Protein AF-A0A2V9TT88-F1 (afdb_monomer_lite)

Secondary structure (DSSP, 8-state):
-HHHHHHHTTS-HHHHHHHHHHHHHHS-SEEEEETTEETTT-PBPPHHHHHHHHTT--EE-TTT-PEEE--GGG--------TTS----PPP----EEEEEEEEETTTEEEEEEEEEETTEEEEEEEETTT-BB-SPPEEESS-HHHHTHHHHHHSEEP-----HHHHHHTSSB--HHHHHHHHHHHHHHHHHHHHHHHHHTT-----

Structure (mmCIF, N/CA/C/O backbone):
data_AF-A0A2V9TT88-F1
#
_entry.id   AF-A0A2V9TT88-F1
#
loop_
_atom_site.group_PDB
_atom_site.id
_atom_site.type_symbol
_atom_site.label_atom_id
_atom_site.label_alt_id
_atom_site.label_comp_id
_atom_site.label_asym_id
_atom_site.label_entity_id
_atom_site.label_seq_id
_atom_site.pdbx_PDB_ins_code
_atom_site.Cartn_x
_atom_site.Cartn_y
_atom_site.Cartn_z
_atom_site.occupancy
_atom_site.B_iso_or_equiv
_atom_site.auth_seq_id
_atom_site.auth_comp_id
_atom_site.auth_asym_id
_atom_site.auth_atom_id
_atom_site.pdbx_PDB_model_num
ATOM 1 N N . ASN A 1 1 ? -40.412 18.007 42.324 1.00 59.25 1 ASN A N 1
ATOM 2 C CA . ASN A 1 1 ? -39.611 16.783 42.575 1.00 59.25 1 ASN A CA 1
ATOM 3 C C . ASN A 1 1 ? -40.374 15.458 42.453 1.00 59.25 1 ASN A C 1
ATOM 5 O O . ASN A 1 1 ? -39.716 14.444 42.273 1.00 59.25 1 ASN A O 1
ATOM 9 N N . ALA A 1 2 ? -41.714 15.427 42.437 1.00 74.19 2 ALA A N 1
ATOM 10 C CA . ALA A 1 2 ? -42.491 14.173 42.414 1.00 74.19 2 ALA A CA 1
ATOM 11 C C . ALA A 1 2 ? -42.166 13.195 41.256 1.00 74.19 2 ALA A C 1
ATOM 13 O O . ALA A 1 2 ? -42.142 11.985 41.457 1.00 74.19 2 ALA A O 1
ATOM 14 N N . LYS A 1 3 ? -41.862 13.691 40.043 1.00 77.38 3 LYS A N 1
ATOM 15 C CA . LYS A 1 3 ? -41.457 12.835 38.903 1.00 77.38 3 LYS A CA 1
ATOM 16 C C . LYS A 1 3 ? -40.134 12.094 39.158 1.00 77.38 3 LYS A C 1
ATOM 18 O O . LYS A 1 3 ? -39.977 10.951 38.746 1.00 77.38 3 LYS A O 1
ATOM 23 N N . ARG A 1 4 ? -39.199 12.737 39.865 1.00 78.38 4 ARG A N 1
ATOM 24 C CA . ARG A 1 4 ? -37.875 12.194 40.192 1.00 78.38 4 ARG A CA 1
ATOM 25 C C . ARG A 1 4 ? -37.964 11.095 41.247 1.00 78.38 4 ARG A C 1
ATOM 27 O O . ARG A 1 4 ? -37.271 10.095 41.134 1.00 78.38 4 ARG A O 1
ATOM 34 N N . GLU A 1 5 ? -38.824 11.261 42.247 1.00 79.38 5 GLU A N 1
ATOM 35 C CA . GLU A 1 5 ? -39.032 10.254 43.297 1.00 79.38 5 GLU A CA 1
ATOM 36 C C . GLU A 1 5 ? -39.699 8.989 42.755 1.00 79.38 5 GLU A C 1
ATOM 38 O O . GLU A 1 5 ? -39.249 7.890 43.062 1.00 79.38 5 GLU A O 1
ATOM 43 N N . LYS A 1 6 ? -40.681 9.131 41.853 1.00 83.38 6 LYS A N 1
ATOM 44 C CA . LYS A 1 6 ? -41.282 7.983 41.156 1.00 83.38 6 LYS A CA 1
ATOM 45 C C . LYS A 1 6 ? -40.266 7.205 40.316 1.00 83.38 6 LYS A C 1
ATOM 47 O O . LYS A 1 6 ? -40.257 5.984 40.368 1.00 83.38 6 LYS A O 1
ATOM 52 N N . ALA A 1 7 ? -39.393 7.896 39.579 1.00 81.69 7 ALA A N 1
ATOM 53 C CA . ALA A 1 7 ? -38.348 7.241 38.789 1.00 81.69 7 ALA A CA 1
ATOM 54 C C . ALA A 1 7 ? -37.315 6.517 39.673 1.00 81.69 7 ALA A C 1
ATOM 56 O O . ALA A 1 7 ? -36.851 5.441 39.320 1.00 81.69 7 ALA A O 1
ATOM 57 N N . ARG A 1 8 ? -36.990 7.079 40.845 1.00 84.19 8 ARG A N 1
ATOM 58 C CA . ARG A 1 8 ? -36.054 6.481 41.811 1.00 84.19 8 ARG A CA 1
ATOM 59 C C . ARG A 1 8 ? -36.560 5.180 42.426 1.00 84.19 8 ARG A C 1
ATOM 61 O O . ARG A 1 8 ? -35.742 4.320 42.717 1.00 84.19 8 ARG A O 1
ATOM 68 N N . ALA A 1 9 ? -37.873 5.029 42.601 1.00 83.19 9 ALA A N 1
ATOM 69 C CA . ALA A 1 9 ? -38.464 3.813 43.160 1.00 83.19 9 ALA A CA 1
ATOM 70 C C . ALA A 1 9 ? -38.291 2.572 42.258 1.00 83.19 9 ALA A C 1
ATOM 72 O O . ALA A 1 9 ? -38.413 1.455 42.745 1.00 83.19 9 ALA A O 1
ATOM 73 N N . GLY A 1 10 ? -38.008 2.762 40.963 1.00 83.69 10 GLY A N 1
ATOM 74 C CA . GLY A 1 10 ? -37.788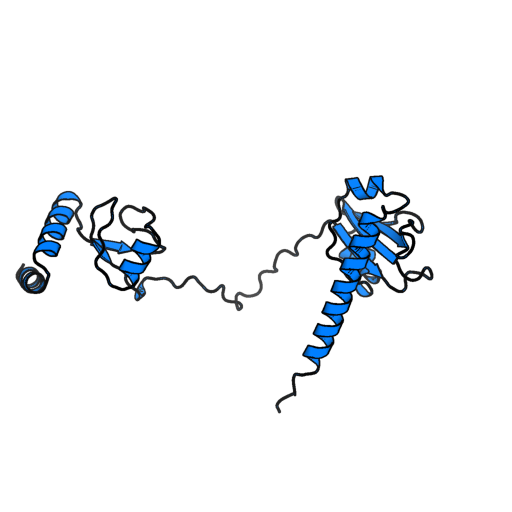 1.676 40.000 1.00 83.69 10 GLY A CA 1
ATOM 75 C C . GLY A 1 10 ? -36.319 1.370 39.695 1.00 83.69 10 GLY A C 1
ATOM 76 O O . GLY A 1 10 ? -36.051 0.585 38.791 1.00 83.69 10 GLY A O 1
ATOM 77 N N . VAL A 1 11 ? -35.369 2.007 40.387 1.00 86.06 11 VAL A N 1
ATOM 78 C CA . VAL A 1 11 ? -33.926 1.818 40.172 1.00 86.06 11 VAL A CA 1
ATOM 79 C C . VAL A 1 11 ? -33.337 1.051 41.347 1.00 86.06 11 VAL A C 1
ATOM 81 O O . VAL A 1 11 ? -33.755 1.244 42.487 1.00 86.06 11 VAL A O 1
ATOM 84 N N . ASP A 1 12 ? -32.346 0.206 41.069 1.00 87.56 12 ASP A N 1
ATOM 85 C CA . ASP A 1 12 ? -31.617 -0.520 42.103 1.00 87.56 12 ASP A CA 1
ATOM 86 C C . ASP A 1 12 ? -31.080 0.434 43.204 1.00 87.56 12 ASP A C 1
ATOM 88 O O . ASP A 1 12 ? -30.455 1.456 42.881 1.00 87.56 12 ASP A O 1
ATOM 92 N N . PRO A 1 13 ? -31.312 0.137 44.499 1.00 87.31 13 PRO A N 1
ATOM 93 C CA . PRO A 1 13 ? -30.923 1.022 45.595 1.00 87.31 13 PRO A CA 1
ATOM 94 C C . PRO A 1 13 ? -29.413 1.269 45.706 1.00 87.31 13 PRO A C 1
ATOM 96 O O . PRO A 1 13 ? -29.004 2.368 46.096 1.00 87.31 13 PRO A O 1
ATOM 99 N N . ASP A 1 14 ? -28.576 0.279 45.381 1.00 87.62 14 ASP A N 1
ATOM 100 C CA . ASP A 1 14 ? -27.122 0.416 45.476 1.00 87.62 14 ASP A CA 1
ATOM 101 C C . ASP A 1 14 ? -26.586 1.303 44.349 1.00 87.62 14 ASP A C 1
ATOM 103 O O . ASP A 1 14 ? -25.832 2.256 44.590 1.00 87.62 14 ASP A O 1
ATOM 107 N N . LEU A 1 15 ? -27.090 1.082 43.134 1.00 86.94 15 LEU A N 1
ATOM 108 C CA . LEU A 1 15 ? -26.802 1.927 41.982 1.00 86.94 15 LEU A CA 1
ATOM 109 C C . LEU A 1 15 ? -27.246 3.377 42.217 1.00 86.94 15 LEU A C 1
ATOM 111 O O . LEU A 1 15 ? -26.505 4.316 41.911 1.00 86.94 15 LEU A O 1
ATOM 115 N N . LEU A 1 16 ? -28.437 3.576 42.790 1.00 89.69 16 LEU A N 1
ATOM 116 C CA . LEU A 1 16 ? -28.959 4.906 43.092 1.00 89.69 16 LEU A CA 1
ATOM 117 C C . LEU A 1 16 ? -28.084 5.633 44.122 1.00 89.69 16 LEU A C 1
ATOM 119 O O . LEU A 1 16 ? -27.794 6.822 43.966 1.00 89.69 16 LEU A O 1
ATOM 123 N N . ARG A 1 17 ? -27.609 4.915 45.146 1.00 91.00 17 ARG A N 1
ATOM 124 C CA . ARG A 1 17 ? -26.688 5.450 46.156 1.00 91.00 17 ARG A CA 1
ATOM 125 C C . ARG A 1 17 ? -25.350 5.861 45.542 1.00 91.00 17 ARG A C 1
ATOM 127 O O . ARG A 1 17 ? -24.815 6.915 45.898 1.00 91.00 17 ARG A O 1
ATOM 134 N N . HIS A 1 18 ? -24.815 5.065 44.616 1.00 90.88 18 HIS A N 1
ATOM 135 C CA . HIS A 1 18 ? -23.594 5.409 43.883 1.00 90.88 18 HIS A CA 1
ATOM 136 C C . HIS A 1 18 ? -23.794 6.639 42.993 1.00 90.88 18 HIS A C 1
ATOM 138 O O . HIS A 1 18 ? -23.015 7.591 43.073 1.00 90.88 18 HIS A O 1
ATOM 144 N N . TYR A 1 19 ? -24.875 6.667 42.210 1.00 91.50 19 TYR A N 1
ATOM 145 C CA . TYR A 1 19 ? -25.236 7.805 41.366 1.00 91.50 19 TYR A CA 1
ATOM 146 C C . TYR A 1 19 ? -25.348 9.103 42.174 1.00 91.50 19 TYR A C 1
ATOM 148 O O . TYR A 1 19 ? -24.746 10.109 41.798 1.00 91.50 19 TYR A O 1
ATOM 156 N N . ASP A 1 20 ? -26.065 9.085 43.300 1.00 91.50 20 ASP A N 1
ATOM 157 C CA . ASP A 1 20 ? -26.262 10.268 44.142 1.00 91.50 20 ASP A CA 1
ATOM 158 C C . ASP A 1 20 ? -24.943 10.772 44.733 1.00 91.50 20 ASP A C 1
ATOM 160 O O . ASP A 1 20 ? -24.684 11.980 44.734 1.00 91.50 20 ASP A O 1
ATOM 164 N N . ARG A 1 21 ? -24.073 9.852 45.172 1.00 92.75 21 ARG A N 1
ATOM 165 C CA . ARG A 1 21 ? -22.727 10.184 45.649 1.00 92.75 21 ARG A CA 1
ATOM 166 C C . ARG A 1 21 ? -21.939 10.903 44.555 1.00 92.75 21 ARG A C 1
ATOM 168 O O . ARG A 1 21 ? -21.453 12.008 44.779 1.00 92.75 21 ARG A O 1
ATOM 175 N N . VAL A 1 22 ? -21.837 10.313 43.367 1.00 92.88 22 VAL A N 1
ATOM 176 C CA . VAL A 1 22 ? -21.037 10.867 42.263 1.00 92.88 22 VAL A CA 1
ATOM 177 C C . VAL A 1 22 ? -21.631 12.181 41.753 1.00 92.88 22 VAL A C 1
ATOM 179 O O . VAL A 1 22 ? -20.898 13.151 41.562 1.00 92.88 22 VAL A O 1
ATOM 182 N N . SER A 1 23 ? -22.956 12.257 41.609 1.00 91.75 23 SER A N 1
ATOM 183 C CA . SER A 1 23 ? -23.662 13.464 41.171 1.00 91.75 23 SER A CA 1
ATOM 184 C C . SER A 1 23 ? -23.459 14.632 42.136 1.00 91.75 23 SER A C 1
ATOM 186 O O . SER A 1 23 ? -23.334 15.765 41.677 1.00 91.75 23 SER A O 1
ATOM 188 N N . LYS A 1 24 ? -23.368 14.376 43.449 1.00 91.56 24 LYS A N 1
ATOM 18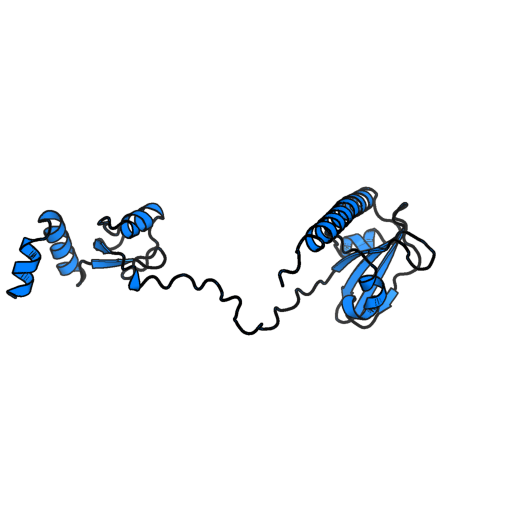9 C CA . LYS A 1 24 ? -23.096 15.411 44.456 1.00 91.56 24 LYS A CA 1
ATOM 190 C C . LYS A 1 24 ? -21.700 16.025 44.306 1.00 91.56 24 LYS A C 1
ATOM 192 O O . LYS A 1 24 ? -21.558 17.231 44.462 1.00 91.56 24 LYS A O 1
ATOM 197 N N . PHE A 1 25 ? -20.681 15.219 43.998 1.00 89.50 25 PHE A N 1
ATOM 198 C CA . PHE A 1 25 ? -19.294 15.697 43.882 1.00 89.50 25 PHE A CA 1
ATOM 199 C C . PHE A 1 25 ? -18.928 16.219 42.489 1.00 89.50 25 PHE A C 1
ATOM 201 O O . PHE A 1 25 ? -18.039 17.053 42.358 1.00 89.50 25 PHE A O 1
ATOM 208 N N . ARG A 1 26 ? -19.556 15.690 41.435 1.00 87.19 26 ARG A N 1
ATOM 209 C CA . ARG A 1 26 ? -19.137 15.907 40.041 1.00 87.19 26 ARG A CA 1
ATOM 210 C C . ARG A 1 26 ? -20.226 16.539 39.164 1.00 87.19 26 ARG A C 1
ATOM 212 O O . ARG A 1 26 ? -20.037 16.645 37.953 1.00 87.19 26 ARG A O 1
ATOM 219 N N . GLY A 1 27 ? -21.376 16.897 39.736 1.00 87.50 27 GLY A N 1
ATOM 220 C CA . GLY A 1 27 ? -22.528 17.491 39.044 1.00 87.50 27 GLY A CA 1
ATOM 221 C C . GLY A 1 27 ? -23.415 16.483 38.302 1.00 87.50 27 GLY A C 1
ATOM 222 O O . GLY A 1 27 ? -24.634 16.617 38.320 1.00 87.50 27 GLY A O 1
ATOM 223 N N . SER A 1 28 ? -22.831 15.435 37.713 1.00 89.06 28 SER A N 1
ATOM 224 C CA . SER A 1 28 ? -23.553 14.340 37.051 1.00 89.06 28 SER A CA 1
ATOM 225 C C . SER A 1 28 ? -23.022 12.976 37.490 1.00 89.06 28 SER A C 1
ATOM 227 O O . SER A 1 28 ? -21.811 12.786 37.604 1.00 89.06 28 SER A O 1
ATOM 229 N N . GLY A 1 29 ? -23.922 12.018 37.724 1.00 90.69 29 GLY A N 1
ATOM 230 C CA . GLY A 1 29 ? -23.564 10.628 38.036 1.00 90.69 29 GLY A CA 1
ATOM 231 C C . GLY A 1 29 ? -23.446 9.713 36.812 1.00 90.69 29 GLY A C 1
ATOM 232 O O . GLY A 1 29 ? -23.034 8.565 36.955 1.00 90.69 29 GLY A O 1
ATOM 233 N N . LEU A 1 30 ? -23.788 10.211 35.619 1.00 92.94 30 LEU A N 1
ATOM 234 C CA . LEU A 1 30 ? -23.833 9.453 34.365 1.00 92.94 30 LEU A CA 1
ATOM 235 C C . LEU A 1 30 ? -22.864 10.030 33.334 1.00 92.94 30 LEU A C 1
ATOM 237 O O . LEU A 1 30 ? -22.652 11.245 33.289 1.00 92.94 30 LEU A O 1
ATOM 241 N N . SER A 1 31 ? -22.305 9.159 32.497 1.00 92.88 31 SER A N 1
ATOM 242 C CA . SER A 1 31 ? -21.485 9.538 31.348 1.00 92.88 31 SER A CA 1
ATOM 243 C C . SER A 1 31 ? -21.798 8.658 30.144 1.00 92.88 31 SER A C 1
ATOM 245 O O . SER A 1 31 ? -21.955 7.446 30.278 1.00 92.88 31 SER A O 1
ATOM 247 N N . GLU A 1 32 ? -21.885 9.280 28.975 1.00 91.94 32 GLU A N 1
ATOM 248 C CA . GLU A 1 32 ? -22.031 8.570 27.708 1.00 91.94 32 GLU A CA 1
ATOM 249 C C . GLU A 1 32 ? -20.670 8.037 27.253 1.00 91.94 32 GLU A C 1
ATOM 251 O O . GLU A 1 32 ? -19.641 8.709 27.393 1.00 91.94 32 GLU A O 1
ATOM 256 N N . VAL A 1 33 ? -20.677 6.832 26.692 1.00 92.12 33 VAL A N 1
ATOM 257 C CA . VAL A 1 33 ? -19.507 6.227 26.062 1.00 92.12 33 VAL A CA 1
ATOM 258 C C . VAL A 1 33 ? -19.647 6.283 24.550 1.00 92.12 33 VAL A C 1
ATOM 260 O O . VAL A 1 33 ? -20.635 5.801 23.997 1.00 92.12 33 VAL A O 1
ATOM 263 N N . ARG A 1 34 ? -18.627 6.825 23.884 1.00 89.19 34 ARG A N 1
ATOM 264 C CA . ARG A 1 34 ? -18.534 6.900 22.422 1.00 89.19 34 ARG A CA 1
ATOM 265 C C . ARG A 1 34 ? -17.093 6.671 21.997 1.00 89.19 34 ARG A C 1
ATOM 267 O O . ARG A 1 34 ? -16.194 7.074 22.726 1.00 89.19 34 ARG A O 1
ATOM 274 N N . ASP A 1 35 ? -16.877 5.996 20.872 1.00 86.06 35 ASP A N 1
ATOM 275 C CA . ASP A 1 35 ? -15.539 5.746 20.312 1.00 86.06 35 ASP A CA 1
ATOM 276 C C . ASP A 1 35 ? -14.547 5.172 21.341 1.00 86.06 35 ASP A C 1
ATOM 278 O O . ASP A 1 35 ? -13.402 5.601 21.449 1.00 86.06 35 ASP A O 1
ATOM 282 N N . GLN A 1 36 ? -15.016 4.217 22.159 1.00 90.12 36 GLN A N 1
ATOM 283 C CA . GLN A 1 36 ? -14.238 3.599 23.242 1.00 90.12 36 GLN A CA 1
ATOM 284 C C . GLN A 1 36 ? -13.741 4.590 24.319 1.00 90.12 36 GLN A C 1
ATOM 286 O O . GLN A 1 36 ? -12.851 4.284 25.110 1.00 90.12 36 GLN A O 1
ATOM 291 N N . GLN A 1 37 ? -14.367 5.761 24.418 1.00 92.81 37 GLN A N 1
ATOM 292 C CA . GLN A 1 37 ? -13.994 6.835 25.326 1.00 92.81 37 GLN A CA 1
ATOM 293 C C . GLN A 1 37 ? -15.165 7.244 26.228 1.00 92.81 37 GLN A C 1
ATOM 295 O O . GLN A 1 37 ? -16.317 7.342 25.806 1.00 92.81 37 GLN A O 1
ATOM 300 N N . CYS A 1 38 ? -14.864 7.531 27.495 1.00 93.81 38 CYS A N 1
ATOM 301 C CA . CYS A 1 38 ? -15.806 8.199 28.394 1.00 93.81 38 CYS A CA 1
ATOM 302 C C . CYS A 1 38 ? -15.924 9.681 28.008 1.00 93.81 38 CYS A C 1
ATOM 304 O O . CYS A 1 38 ? -14.955 10.422 28.167 1.00 93.81 38 CYS A O 1
ATOM 306 N N . LEU A 1 39 ? -17.090 10.159 27.564 1.00 91.75 39 LEU A N 1
ATOM 307 C CA . LEU A 1 39 ? -17.219 11.531 27.047 1.00 91.75 39 LEU A CA 1
ATOM 308 C C . LEU A 1 39 ? -17.026 12.624 28.107 1.00 91.75 39 LEU A C 1
ATOM 310 O O . LEU A 1 39 ? -16.771 13.777 27.764 1.00 91.75 39 LEU A O 1
ATOM 314 N N . THR A 1 40 ? -17.112 12.290 29.398 1.00 92.88 40 THR A N 1
ATOM 315 C CA . THR A 1 40 ? -16.919 13.288 30.459 1.00 92.88 40 THR A CA 1
ATOM 316 C C . THR A 1 40 ? -15.463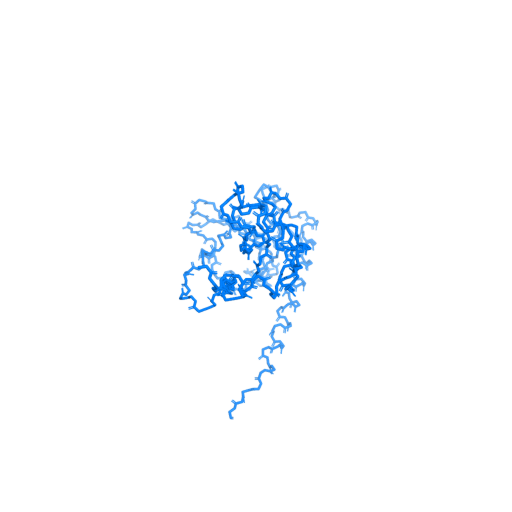 13.460 30.879 1.00 92.88 40 THR A C 1
ATOM 318 O O . THR A 1 40 ? -15.013 14.593 31.015 1.00 92.88 40 THR A O 1
ATOM 321 N N . CYS A 1 41 ? -14.718 12.375 31.121 1.00 92.94 41 CYS A N 1
ATOM 322 C CA . CYS A 1 41 ? -13.302 12.475 31.509 1.00 92.94 41 CYS A CA 1
ATOM 323 C C . CYS A 1 41 ? -12.321 12.208 30.364 1.00 92.94 41 CYS A C 1
ATOM 325 O O . CYS A 1 41 ? -11.119 12.338 30.569 1.00 92.94 41 CYS A O 1
ATOM 327 N N . ARG A 1 42 ? -12.825 11.855 29.178 1.00 93.69 42 ARG A N 1
ATOM 328 C CA . ARG A 1 42 ? -12.068 11.594 27.946 1.00 93.69 42 ARG A CA 1
ATOM 329 C C . ARG A 1 42 ? -11.004 10.501 28.048 1.00 93.69 42 ARG A C 1
ATOM 331 O O . ARG A 1 42 ? -10.131 10.407 27.194 1.00 93.69 42 ARG A O 1
ATOM 338 N N . VAL A 1 43 ? -11.081 9.644 29.065 1.00 93.94 43 VAL A N 1
ATOM 339 C CA . VAL A 1 43 ? -10.191 8.483 29.159 1.00 93.94 43 VAL A CA 1
ATOM 340 C C . VAL A 1 43 ? -10.653 7.388 28.207 1.00 93.94 43 VAL A C 1
ATOM 342 O O . VAL A 1 43 ? -11.858 7.146 28.066 1.00 93.94 43 VAL A O 1
ATOM 345 N N . MET A 1 44 ? -9.685 6.714 27.593 1.00 92.25 44 MET A N 1
ATOM 346 C CA . MET A 1 44 ? -9.928 5.504 26.817 1.00 92.25 44 MET A CA 1
ATOM 347 C C . MET A 1 44 ? -10.294 4.363 27.762 1.00 92.25 44 MET A C 1
ATOM 349 O O . MET A 1 44 ? -9.604 4.106 28.750 1.00 92.25 44 MET A O 1
ATOM 353 N N . LEU A 1 45 ? -11.406 3.700 27.475 1.00 92.19 45 LEU A N 1
ATOM 354 C CA . LEU A 1 45 ? -11.873 2.541 28.221 1.00 92.19 45 LEU A CA 1
ATOM 355 C C . LEU A 1 45 ? -11.199 1.283 27.679 1.00 92.19 45 LEU A C 1
ATOM 357 O O . LEU A 1 45 ? -10.924 1.171 26.485 1.00 92.19 45 LEU A O 1
ATOM 361 N N . ARG A 1 46 ? -10.974 0.297 28.550 1.00 92.81 46 ARG A N 1
ATOM 362 C CA . ARG A 1 46 ? -10.481 -1.013 28.114 1.00 92.81 46 ARG A CA 1
ATOM 363 C C . ARG A 1 46 ? -11.482 -1.628 27.123 1.00 92.81 46 ARG A C 1
ATOM 365 O O . ARG A 1 46 ? -12.689 -1.500 27.353 1.00 92.81 46 ARG A O 1
ATOM 372 N N . PRO A 1 47 ? -11.032 -2.351 26.081 1.00 90.50 47 PRO A N 1
ATOM 373 C CA . PRO A 1 47 ? -11.935 -2.951 25.097 1.00 90.50 47 PRO A CA 1
ATOM 374 C C . PRO A 1 47 ? -13.042 -3.814 25.718 1.00 90.50 47 PRO A C 1
ATOM 376 O O . PRO A 1 47 ? -14.191 -3.742 25.291 1.00 90.50 47 PRO A O 1
ATOM 379 N N . GLN A 1 48 ? -12.724 -4.560 26.781 1.00 91.62 48 GLN A N 1
ATOM 380 C CA . GLN A 1 48 ? -13.702 -5.349 27.534 1.00 91.62 48 GLN A CA 1
ATOM 381 C C . GLN A 1 48 ? -14.788 -4.472 28.175 1.00 91.62 48 GLN A C 1
ATOM 383 O O . GLN A 1 48 ? -15.971 -4.700 27.947 1.00 91.62 48 GLN A O 1
ATOM 388 N N . THR A 1 49 ? -14.389 -3.421 28.899 1.00 92.31 49 THR A N 1
ATOM 389 C CA . THR A 1 49 ? -15.303 -2.447 29.513 1.00 92.31 49 THR A CA 1
ATOM 390 C C . THR A 1 49 ? -16.215 -1.795 28.478 1.00 92.31 49 THR A C 1
ATOM 392 O O . THR A 1 49 ? -17.411 -1.654 28.712 1.00 92.31 49 THR A O 1
ATOM 395 N N . TYR A 1 50 ? -15.669 -1.413 27.323 1.00 92.75 50 TYR A N 1
ATOM 396 C CA . TYR A 1 50 ? -16.452 -0.818 26.241 1.00 92.75 50 TYR A CA 1
ATOM 397 C C . TYR A 1 50 ? -17.505 -1.787 25.686 1.00 92.75 50 TYR A C 1
ATOM 399 O O . TYR A 1 50 ? -18.669 -1.412 25.537 1.00 92.75 50 TYR A O 1
ATOM 407 N N . ASN A 1 51 ? -17.123 -3.044 25.447 1.00 92.62 51 ASN A N 1
ATOM 408 C CA . ASN A 1 51 ? -18.045 -4.078 24.981 1.00 92.62 51 ASN A CA 1
ATOM 409 C C . ASN A 1 51 ? -19.143 -4.380 26.011 1.00 92.62 51 ASN A C 1
ATOM 411 O O . ASN A 1 51 ? -20.303 -4.538 25.634 1.00 92.62 51 ASN A O 1
ATOM 415 N N . ASP A 1 52 ? -18.807 -4.400 27.303 1.00 93.44 52 ASP A N 1
ATOM 416 C CA . ASP A 1 52 ? -19.785 -4.590 28.373 1.00 93.44 52 ASP A CA 1
ATOM 417 C C . ASP A 1 52 ? -20.834 -3.466 28.383 1.00 93.44 52 ASP A C 1
ATOM 419 O O . ASP A 1 52 ? -22.033 -3.755 28.384 1.00 93.44 52 ASP A O 1
ATOM 423 N N . VAL A 1 53 ? -20.417 -2.198 28.288 1.00 92.38 53 VAL A N 1
ATOM 424 C CA . VAL A 1 53 ? -21.356 -1.061 28.206 1.00 92.38 53 VAL A CA 1
ATOM 425 C C . VAL A 1 53 ? -22.219 -1.151 26.942 1.00 92.38 53 VAL A C 1
ATOM 427 O O . VAL A 1 53 ? -23.428 -0.932 27.007 1.00 92.38 53 VAL A O 1
ATOM 430 N N . ARG A 1 54 ? -21.635 -1.536 25.798 1.00 89.56 54 ARG A N 1
ATOM 431 C CA . ARG A 1 54 ? -22.368 -1.717 24.532 1.00 89.56 54 ARG A CA 1
ATOM 432 C C . ARG A 1 54 ? -23.387 -2.859 24.596 1.00 89.56 54 ARG A C 1
ATOM 434 O O . ARG A 1 54 ? -24.433 -2.776 23.963 1.00 89.56 54 ARG A O 1
ATOM 441 N N . SER A 1 55 ? -23.117 -3.890 25.397 1.00 90.06 55 SER A N 1
ATOM 442 C CA . SER A 1 55 ? -24.059 -4.987 25.668 1.00 90.06 55 SER A CA 1
ATOM 443 C C . SER A 1 55 ? -25.209 -4.601 26.611 1.00 90.06 55 SER A C 1
ATOM 445 O O . SER A 1 55 ? -26.064 -5.432 26.906 1.00 90.06 55 SER A O 1
ATOM 447 N N . GLY A 1 56 ? -25.245 -3.350 27.088 1.00 86.62 56 GLY A N 1
ATOM 448 C CA . GLY A 1 56 ? -26.263 -2.848 28.011 1.00 86.62 56 GLY A CA 1
ATOM 449 C C . GLY A 1 56 ? -25.957 -3.119 29.485 1.00 86.62 56 GLY A C 1
ATOM 450 O O . GLY A 1 56 ? -26.815 -2.887 30.336 1.00 86.62 56 GLY A O 1
ATOM 451 N N . LYS A 1 57 ? -24.749 -3.595 29.820 1.00 89.25 57 LYS A N 1
ATOM 452 C CA . LYS A 1 57 ? -24.344 -3.745 31.222 1.00 89.25 57 LYS A CA 1
ATOM 453 C C . LYS A 1 57 ? -24.022 -2.385 31.827 1.00 89.25 57 LYS A C 1
ATOM 455 O O . LYS A 1 57 ? -23.380 -1.536 31.210 1.00 89.25 57 LYS A O 1
ATOM 460 N N . MET A 1 58 ? -24.413 -2.217 33.085 1.00 88.06 58 MET A N 1
ATOM 461 C CA . MET A 1 58 ? -24.083 -1.034 33.873 1.00 88.06 58 MET A CA 1
ATOM 462 C C . MET A 1 58 ? -22.638 -1.142 34.355 1.00 88.06 58 MET A C 1
ATOM 464 O O . MET A 1 58 ? -22.331 -1.956 35.223 1.00 88.06 58 MET A O 1
ATOM 468 N N . VAL A 1 59 ? -21.749 -0.326 33.790 1.00 92.88 59 VAL A N 1
ATOM 469 C CA . VAL A 1 59 ? -20.328 -0.303 34.162 1.00 92.88 59 VAL A CA 1
ATOM 470 C C . VAL A 1 59 ? -19.955 1.065 34.719 1.00 92.88 59 VAL A C 1
ATOM 472 O O . VAL A 1 59 ? -20.476 2.090 34.287 1.00 92.88 59 VAL A O 1
ATOM 475 N N . ILE A 1 60 ? -19.049 1.101 35.693 1.00 93.81 60 ILE A N 1
ATOM 476 C CA . ILE A 1 60 ? -18.567 2.339 36.312 1.00 93.81 60 ILE A CA 1
ATOM 477 C C . ILE A 1 60 ? -17.212 2.702 35.703 1.00 93.81 60 ILE A C 1
ATOM 479 O O . ILE A 1 60 ? -16.334 1.857 35.554 1.00 93.81 60 ILE A O 1
ATOM 483 N N . CYS A 1 61 ? -17.021 3.973 35.358 1.00 94.06 61 CYS A N 1
ATOM 484 C CA . CYS A 1 61 ? -15.737 4.464 34.870 1.00 94.06 61 CYS A CA 1
ATOM 485 C C . CYS A 1 61 ? -14.678 4.450 35.984 1.00 94.06 61 CYS A C 1
ATOM 487 O O . CYS A 1 61 ? -14.840 5.148 36.985 1.00 94.06 61 CYS A O 1
ATOM 489 N N . GLU A 1 62 ? -13.552 3.762 35.775 1.00 92.06 62 GLU A N 1
ATOM 490 C CA . GLU A 1 62 ? -12.450 3.689 36.754 1.00 92.06 62 GLU A CA 1
ATOM 491 C C . GLU A 1 62 ? -11.861 5.076 37.089 1.00 92.06 62 GLU A C 1
ATOM 493 O O . GLU A 1 62 ? -11.483 5.340 38.228 1.00 92.06 62 GLU A O 1
ATOM 498 N N . SER A 1 63 ? -11.848 5.998 36.118 1.00 93.00 63 SER A N 1
ATOM 499 C CA . SER A 1 63 ? -11.252 7.334 36.268 1.00 93.00 63 SER A CA 1
ATOM 500 C C . SER A 1 63 ? -12.169 8.350 36.961 1.00 93.00 63 SER A C 1
ATOM 502 O O . SER A 1 63 ? -11.738 9.082 37.853 1.00 93.00 63 SER A O 1
ATOM 504 N N . CYS A 1 64 ? -13.439 8.438 36.554 1.00 93.25 64 CYS A N 1
ATOM 505 C CA . CYS A 1 64 ? -14.345 9.487 37.044 1.00 93.25 64 CYS A CA 1
ATOM 506 C C . CYS A 1 64 ? -15.513 8.980 37.890 1.00 93.25 64 CYS A C 1
ATOM 508 O O . CYS A 1 64 ? -16.311 9.796 38.351 1.00 93.25 64 CYS A O 1
ATOM 510 N N . GLN A 1 65 ? -15.608 7.664 38.093 1.00 94.44 65 GLN A N 1
ATOM 511 C CA . GLN A 1 65 ? -16.621 6.987 38.907 1.00 94.44 65 GLN A CA 1
ATOM 512 C C . GLN A 1 65 ? -18.070 7.172 38.431 1.00 94.44 65 GLN A C 1
ATOM 514 O O . GLN A 1 65 ? -18.997 6.731 39.10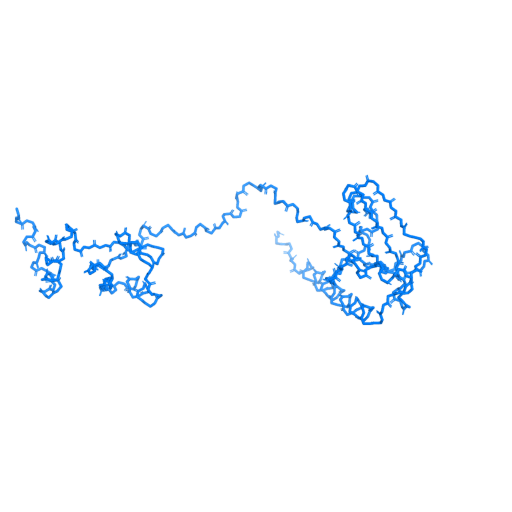4 1.00 94.44 65 GLN A O 1
ATOM 519 N N . ARG A 1 66 ? -18.306 7.780 37.263 1.00 94.19 66 ARG A N 1
ATOM 520 C CA . ARG A 1 66 ? -19.647 7.880 36.672 1.00 94.19 66 ARG A CA 1
ATOM 521 C C . ARG A 1 66 ? -20.102 6.541 36.109 1.00 94.19 66 ARG A C 1
ATOM 523 O O . ARG A 1 66 ? -19.289 5.770 35.601 1.00 94.19 66 ARG A O 1
ATOM 530 N N . VAL A 1 67 ? -21.408 6.311 36.172 1.00 93.94 67 VAL A N 1
ATOM 531 C CA . VAL A 1 67 ? -22.070 5.176 35.531 1.00 93.94 67 VAL A CA 1
ATOM 532 C C . VAL A 1 67 ? -22.084 5.419 34.024 1.00 93.94 67 VAL A C 1
ATOM 534 O O . VAL A 1 67 ? -22.519 6.475 33.558 1.00 93.94 67 VAL A O 1
ATOM 537 N N . LEU A 1 68 ? -21.547 4.463 33.279 1.00 93.81 68 LEU A N 1
ATOM 538 C CA . LEU A 1 68 ? -21.409 4.511 31.836 1.00 93.81 68 LEU A CA 1
ATOM 539 C C . LEU A 1 68 ? -22.676 3.984 31.175 1.00 93.81 68 LEU A C 1
ATOM 541 O O . LEU A 1 68 ? -23.182 2.928 31.552 1.00 93.81 68 LEU A O 1
ATOM 545 N N . TYR A 1 69 ? -23.155 4.705 30.170 1.00 92.31 69 TYR A N 1
ATOM 546 C CA . TYR A 1 69 ? -24.218 4.233 29.296 1.00 92.31 69 TYR A CA 1
ATOM 547 C C . TYR A 1 69 ? -23.813 4.404 27.837 1.00 92.31 69 TYR A C 1
ATOM 549 O O . TYR A 1 69 ? -23.032 5.291 27.482 1.00 92.31 69 TYR A O 1
ATOM 557 N N . TYR A 1 70 ? -24.362 3.541 26.994 1.00 90.44 70 TYR A N 1
ATOM 558 C CA . TYR A 1 70 ? -24.179 3.597 25.557 1.00 90.44 70 TYR A CA 1
ATOM 559 C C . TYR A 1 70 ? -25.519 3.904 24.897 1.00 90.44 70 TYR A C 1
ATOM 561 O O . TYR A 1 70 ? -26.531 3.275 25.205 1.00 90.44 70 TYR A O 1
ATOM 569 N N . ASN A 1 71 ? -25.524 4.900 24.013 1.00 88.12 71 ASN A N 1
ATOM 570 C CA . ASN A 1 71 ? -26.689 5.253 23.220 1.00 88.12 71 ASN A CA 1
ATOM 571 C C . ASN A 1 71 ? -26.437 4.851 21.757 1.00 88.12 71 ASN A C 1
ATOM 573 O O . ASN A 1 71 ? -25.635 5.513 21.094 1.00 88.12 71 ASN A O 1
ATOM 577 N N . PRO A 1 72 ? -27.124 3.821 21.229 1.00 79.00 72 PRO A N 1
ATOM 578 C CA . PRO A 1 72 ? -26.909 3.360 19.859 1.00 79.00 72 PRO A CA 1
ATOM 579 C C . PRO A 1 72 ? -27.269 4.421 18.810 1.00 79.00 72 PRO A C 1
ATOM 581 O O . PRO A 1 72 ? -26.698 4.412 17.729 1.00 79.00 72 PRO A O 1
ATOM 584 N N . ALA A 1 73 ? -28.162 5.369 19.121 1.00 77.94 73 ALA A N 1
ATOM 585 C CA . ALA A 1 73 ? -28.509 6.459 18.204 1.00 77.94 73 ALA A CA 1
ATOM 586 C C . ALA A 1 73 ? -27.374 7.485 18.024 1.00 77.94 73 ALA A C 1
ATOM 588 O O . ALA A 1 73 ? -27.366 8.238 17.055 1.00 77.94 73 ALA A O 1
ATOM 589 N N . ASN A 1 74 ? -26.430 7.520 18.967 1.00 73.62 74 ASN A N 1
ATOM 590 C CA . ASN A 1 74 ? -25.317 8.463 18.997 1.00 73.62 74 ASN A CA 1
ATOM 591 C C . ASN A 1 74 ? -23.990 7.846 18.537 1.00 73.62 74 ASN A C 1
ATOM 593 O O . ASN A 1 74 ? -22.999 8.570 18.406 1.00 73.62 74 ASN A O 1
ATOM 597 N N . GLU A 1 75 ? -23.948 6.530 18.314 1.00 65.06 75 GLU A N 1
ATOM 598 C CA . GLU A 1 75 ? -22.846 5.912 17.590 1.00 65.06 75 GLU A CA 1
ATOM 599 C C . GLU A 1 75 ? -22.982 6.367 16.139 1.00 65.06 75 GLU A C 1
ATOM 601 O O . GLU A 1 75 ? -23.763 5.822 15.360 1.00 65.06 75 GLU A O 1
ATOM 606 N N . ILE A 1 76 ? -22.250 7.429 15.794 1.00 58.31 76 ILE A N 1
ATOM 607 C CA . ILE A 1 76 ? -21.951 7.737 14.402 1.00 58.31 76 ILE A CA 1
ATOM 608 C C . ILE A 1 76 ? -21.255 6.477 13.916 1.00 58.31 76 ILE A C 1
ATOM 610 O O . ILE A 1 76 ? -20.108 6.222 14.285 1.00 58.31 76 ILE A O 1
ATOM 614 N N . ALA A 1 77 ? -21.997 5.639 13.185 1.00 54.03 77 ALA A N 1
ATOM 615 C CA . ALA A 1 77 ? -21.420 4.503 12.499 1.00 54.03 77 ALA A CA 1
ATOM 616 C C . ALA A 1 77 ? -20.159 5.042 11.827 1.00 54.03 77 ALA A C 1
ATOM 618 O O . ALA A 1 77 ? -20.275 6.085 11.169 1.00 54.03 77 ALA A O 1
ATOM 619 N N . PRO A 1 78 ? -18.978 4.421 12.031 1.00 49.31 78 PRO A N 1
ATOM 620 C CA . PRO A 1 78 ? -17.797 4.849 11.305 1.00 49.31 78 PRO A CA 1
ATOM 621 C C . PRO A 1 78 ? -18.254 4.934 9.863 1.00 49.31 78 PRO A C 1
ATOM 623 O O . PRO A 1 78 ? -18.814 3.949 9.365 1.00 49.31 78 PRO A O 1
ATOM 626 N N . GLU A 1 79 ? -18.176 6.129 9.265 1.00 44.12 79 GLU A N 1
ATOM 627 C CA . GLU A 1 79 ? -18.525 6.300 7.867 1.00 44.12 79 GLU A CA 1
ATOM 628 C C . GLU A 1 79 ? -17.738 5.207 7.165 1.00 44.12 79 GLU A C 1
ATOM 630 O O . GLU A 1 79 ? -16.512 5.271 7.073 1.00 44.12 79 GLU A O 1
ATOM 635 N N . ARG A 1 80 ? -18.432 4.140 6.740 1.00 44.75 80 ARG A N 1
ATOM 636 C CA . ARG A 1 80 ? -17.884 3.251 5.734 1.00 44.75 80 ARG A CA 1
ATOM 637 C C . ARG A 1 80 ? -17.575 4.234 4.630 1.00 44.75 80 ARG A C 1
ATOM 639 O O . ARG A 1 80 ? -18.542 4.852 4.175 1.00 44.75 80 ARG A O 1
ATOM 646 N N . PRO A 1 81 ? -16.293 4.474 4.300 1.00 47.12 81 PRO A N 1
ATOM 647 C CA . PRO A 1 81 ? -15.947 5.519 3.362 1.00 47.12 81 PRO A CA 1
ATOM 648 C C . PRO A 1 81 ? -16.829 5.285 2.152 1.00 47.12 81 PRO A C 1
ATOM 650 O O . PRO A 1 81 ? -16.774 4.212 1.545 1.00 47.12 81 PRO A O 1
ATOM 653 N N . SER A 1 82 ? -17.765 6.210 1.919 1.00 49.16 82 SER A N 1
ATOM 654 C CA . SER A 1 82 ? -18.754 6.001 0.880 1.00 49.16 82 SER A CA 1
ATOM 655 C C . SER A 1 82 ? -17.946 5.898 -0.406 1.00 49.16 82 SER A C 1
ATOM 657 O O . SER A 1 82 ? -17.237 6.835 -0.784 1.00 49.16 82 SER A O 1
ATOM 659 N N . LEU A 1 83 ? -17.993 4.739 -1.061 1.00 55.94 83 LEU A N 1
ATOM 660 C CA . LEU A 1 83 ? -17.310 4.524 -2.340 1.00 55.94 83 LEU A CA 1
ATOM 661 C C . LEU A 1 83 ? -17.905 5.408 -3.456 1.00 55.94 83 LEU A C 1
ATOM 663 O O . LEU A 1 83 ? -17.447 5.380 -4.593 1.00 55.94 83 LEU A O 1
ATOM 667 N N . THR A 1 84 ? -18.913 6.213 -3.120 1.00 49.62 84 THR A N 1
ATOM 668 C CA . THR A 1 84 ? -19.606 7.188 -3.956 1.00 49.62 84 THR A CA 1
ATOM 669 C C . THR A 1 84 ? -19.207 8.637 -3.684 1.00 49.62 84 THR A C 1
ATOM 671 O O . THR A 1 84 ? -19.769 9.539 -4.310 1.00 49.62 84 THR A O 1
ATOM 674 N N . ALA A 1 85 ? -18.197 8.902 -2.845 1.00 50.66 85 ALA A N 1
ATOM 675 C CA . ALA A 1 85 ? -17.511 10.187 -2.910 1.00 50.66 85 ALA A CA 1
ATOM 676 C C . ALA A 1 85 ? -17.031 10.374 -4.356 1.00 50.66 85 ALA A C 1
ATOM 678 O O . ALA A 1 85 ? -16.268 9.543 -4.857 1.00 50.66 85 ALA A O 1
ATOM 679 N N . LYS A 1 86 ? -17.501 11.432 -5.043 1.00 54.19 86 LYS A N 1
ATOM 680 C CA . LYS A 1 86 ? -16.969 11.849 -6.351 1.00 54.19 86 LYS A CA 1
ATOM 681 C C . LYS A 1 86 ? -15.463 11.699 -6.266 1.00 54.19 86 LYS A C 1
ATOM 683 O O . LYS A 1 86 ? -14.869 12.366 -5.420 1.00 54.19 86 LYS A O 1
ATOM 688 N N . ARG A 1 87 ? -14.902 10.770 -7.052 1.00 50.41 87 ARG A N 1
ATOM 689 C CA . ARG A 1 87 ? -13.488 10.391 -7.021 1.00 50.41 87 ARG A CA 1
ATOM 690 C C . ARG A 1 87 ? -12.655 11.668 -6.961 1.00 50.41 87 ARG A C 1
ATOM 692 O O . ARG A 1 87 ? -12.392 12.278 -7.993 1.00 50.41 87 ARG A O 1
ATOM 699 N N . ARG A 1 88 ? -12.235 12.089 -5.765 1.00 55.34 88 ARG A N 1
ATOM 700 C CA . ARG A 1 88 ? -11.068 12.957 -5.667 1.00 55.34 88 ARG A CA 1
ATOM 701 C C . ARG A 1 88 ? -9.977 12.101 -6.273 1.00 55.34 88 ARG A C 1
ATOM 703 O O . ARG A 1 88 ? -9.856 10.941 -5.872 1.00 55.34 88 ARG A O 1
ATOM 710 N N . ALA A 1 89 ? -9.314 12.606 -7.313 1.00 51.09 89 ALA A N 1
ATOM 711 C CA . ALA A 1 89 ? -8.240 11.885 -7.970 1.00 51.09 89 ALA A CA 1
ATOM 712 C C . ALA A 1 89 ? -7.309 11.394 -6.863 1.00 51.09 89 ALA A C 1
ATOM 714 O O . ALA A 1 89 ? -6.684 12.197 -6.173 1.00 51.09 89 ALA A O 1
ATOM 715 N N . ARG A 1 90 ? -7.331 10.080 -6.613 1.00 45.50 90 ARG A N 1
ATOM 716 C CA . ARG A 1 90 ? -6.397 9.443 -5.695 1.00 45.50 90 ARG A CA 1
ATOM 717 C C . ARG A 1 90 ? -5.029 9.933 -6.166 1.00 45.50 90 ARG A C 1
ATOM 719 O O . ARG A 1 90 ? -4.787 9.790 -7.370 1.00 45.50 90 ARG A O 1
ATOM 726 N N . PRO A 1 91 ? -4.197 10.562 -5.313 1.00 46.88 91 PRO A N 1
ATOM 727 C CA . PRO A 1 91 ? -2.847 10.917 -5.719 1.00 46.88 91 PRO A CA 1
ATOM 728 C C . PRO A 1 91 ? -2.263 9.644 -6.317 1.00 46.88 91 PRO A C 1
ATOM 730 O O . PRO A 1 91 ? -2.282 8.602 -5.652 1.00 46.88 91 PRO A O 1
ATOM 733 N N . LYS A 1 92 ? -1.922 9.672 -7.612 1.00 51.25 92 LYS A N 1
ATOM 734 C CA . LYS A 1 92 ? -1.267 8.530 -8.246 1.00 51.25 92 LYS A CA 1
ATOM 735 C C . LYS A 1 92 ? -0.059 8.280 -7.358 1.00 51.25 92 LYS A C 1
ATOM 737 O O . LYS A 1 92 ? 0.712 9.211 -7.151 1.00 51.25 92 LYS A O 1
ATOM 742 N N . ILE A 1 93 ? 0.016 7.105 -6.731 1.00 57.47 93 ILE A N 1
ATOM 743 C CA . ILE A 1 93 ? 1.202 6.712 -5.970 1.00 57.47 93 ILE A CA 1
ATOM 744 C C . ILE A 1 93 ? 2.359 6.973 -6.927 1.00 57.47 93 ILE A C 1
ATOM 746 O O . ILE A 1 93 ? 2.374 6.392 -8.013 1.00 57.47 93 ILE A O 1
ATOM 750 N N . HIS A 1 94 ? 3.207 7.946 -6.600 1.00 64.19 94 HIS A N 1
ATOM 751 C CA . HIS A 1 94 ? 4.323 8.305 -7.453 1.00 64.19 94 HIS A CA 1
ATOM 752 C C . HIS A 1 94 ? 5.292 7.133 -7.345 1.00 64.19 94 HIS A C 1
ATOM 754 O O . HIS A 1 94 ? 5.862 6.878 -6.288 1.00 64.19 94 HIS A O 1
ATOM 760 N N . ILE A 1 95 ? 5.328 6.306 -8.386 1.00 77.44 95 ILE A N 1
ATOM 761 C CA . ILE A 1 95 ? 6.236 5.169 -8.444 1.00 77.44 95 ILE A CA 1
ATOM 762 C C . ILE A 1 95 ? 7.536 5.753 -8.967 1.00 77.44 95 ILE A C 1
ATOM 764 O O . ILE A 1 95 ? 7.646 6.025 -10.157 1.00 77.44 95 ILE A O 1
ATOM 768 N N . ASP A 1 96 ? 8.492 5.980 -8.075 1.00 82.62 96 ASP A N 1
ATOM 769 C CA . ASP A 1 96 ? 9.801 6.514 -8.455 1.00 82.62 96 ASP A CA 1
ATOM 770 C C . ASP A 1 96 ? 10.627 5.491 -9.228 1.00 82.62 96 ASP A C 1
ATOM 772 O O . ASP A 1 96 ? 11.424 5.854 -10.082 1.00 82.62 96 ASP A O 1
ATOM 776 N N . LYS A 1 97 ? 10.423 4.200 -8.955 1.00 87.19 97 LYS A N 1
ATOM 777 C CA . LYS A 1 97 ? 11.260 3.131 -9.493 1.00 87.19 97 LYS A CA 1
ATOM 778 C C . LYS A 1 97 ? 10.501 1.829 -9.688 1.00 87.19 97 LYS A C 1
ATOM 780 O O . LYS A 1 97 ? 9.606 1.480 -8.909 1.00 87.19 97 LYS A O 1
ATOM 785 N N . ALA A 1 98 ? 10.824 1.131 -10.769 1.00 90.06 98 ALA A N 1
ATOM 786 C CA . ALA A 1 98 ? 10.060 -0.019 -11.206 1.00 90.06 98 ALA A CA 1
ATOM 787 C C . ALA A 1 98 ? 10.825 -1.008 -12.090 1.00 90.06 98 ALA A C 1
ATOM 789 O O . ALA A 1 98 ? 11.369 -0.627 -13.119 1.00 90.06 98 ALA A O 1
ATOM 790 N N . TRP A 1 99 ? 10.717 -2.292 -11.747 1.00 91.62 99 TRP A N 1
ATOM 791 C CA . TRP A 1 99 ? 10.993 -3.416 -12.634 1.00 91.62 99 TRP A CA 1
ATOM 792 C C . TRP A 1 99 ? 9.805 -3.778 -13.524 1.00 91.62 99 TRP A C 1
ATOM 794 O O . TRP A 1 99 ? 8.661 -3.915 -13.065 1.00 91.62 99 TRP A O 1
ATOM 804 N N . PHE A 1 100 ? 10.107 -4.004 -14.792 1.00 91.62 100 PHE A N 1
ATOM 805 C CA . PHE A 1 100 ? 9.196 -4.528 -15.793 1.00 91.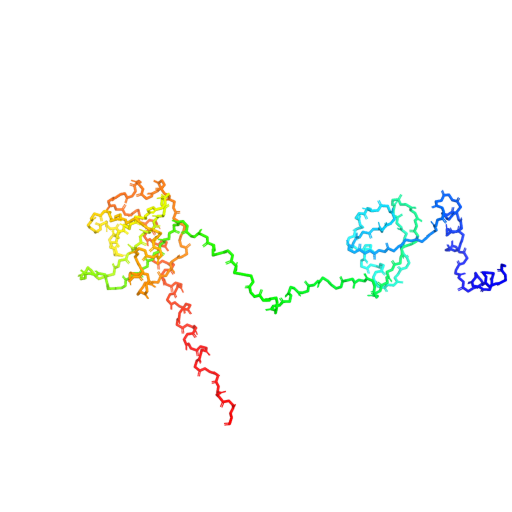62 100 PHE A CA 1
ATOM 806 C C . PHE A 1 100 ? 9.857 -5.673 -16.552 1.00 91.62 100 PHE A C 1
ATOM 808 O O . PHE A 1 100 ? 11.067 -5.696 -16.720 1.00 91.62 100 PHE A O 1
ATOM 815 N N . TYR A 1 101 ? 9.057 -6.610 -17.036 1.00 92.75 101 TYR A N 1
ATOM 816 C CA . TYR A 1 101 ? 9.502 -7.683 -17.914 1.00 92.75 101 TYR A CA 1
ATOM 817 C C . TYR A 1 101 ? 8.849 -7.544 -19.284 1.00 92.75 101 TYR A C 1
ATOM 819 O O . TYR A 1 101 ? 7.630 -7.355 -19.361 1.00 92.75 101 TYR A O 1
ATOM 827 N N . ARG A 1 102 ? 9.626 -7.708 -20.354 1.00 92.50 102 ARG A N 1
ATOM 828 C CA . ARG A 1 102 ? 9.124 -7.738 -21.728 1.00 92.50 102 ARG A CA 1
ATOM 829 C C . ARG A 1 102 ? 9.624 -9.006 -22.437 1.00 92.50 102 ARG A C 1
ATOM 831 O O . ARG A 1 102 ? 10.827 -9.234 -22.450 1.00 92.50 102 ARG A O 1
ATOM 838 N N . PRO A 1 103 ? 8.729 -9.819 -23.027 1.00 88.19 103 PRO A N 1
ATOM 839 C CA . PRO A 1 103 ? 9.114 -11.068 -23.693 1.00 88.19 103 PRO A CA 1
ATOM 840 C C . PRO A 1 103 ? 9.728 -10.870 -25.088 1.00 88.19 103 PRO A C 1
ATOM 842 O O . PRO A 1 103 ? 10.383 -11.770 -25.595 1.00 88.19 103 PRO A O 1
ATOM 845 N N . ASP A 1 104 ? 9.486 -9.718 -25.715 1.00 86.69 104 ASP A N 1
ATOM 846 C CA . ASP A 1 104 ? 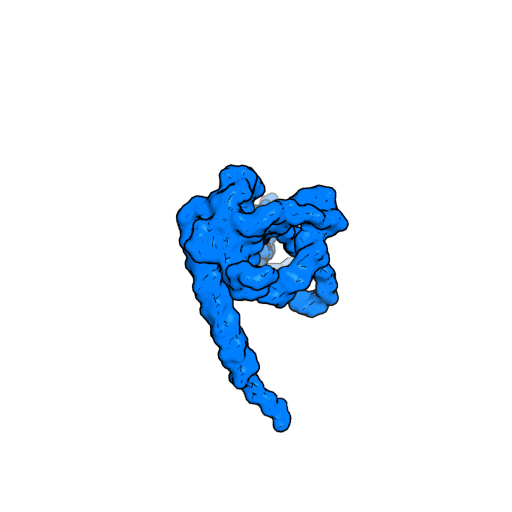10.025 -9.366 -27.030 1.00 86.69 104 ASP A CA 1
ATOM 847 C C . ASP A 1 104 ? 10.453 -7.895 -27.016 1.00 86.69 104 ASP A C 1
ATOM 849 O O . ASP A 1 104 ? 9.654 -6.974 -27.241 1.00 86.69 104 ASP A O 1
ATOM 853 N N . PHE A 1 105 ? 11.698 -7.669 -26.605 1.00 84.94 105 PHE A N 1
ATOM 854 C CA . PHE A 1 105 ? 12.326 -6.358 -26.541 1.00 84.94 105 PHE A CA 1
ATOM 855 C C . PHE A 1 105 ? 13.301 -6.182 -27.710 1.00 84.94 105 PHE A C 1
ATOM 857 O O . PHE A 1 105 ? 14.355 -6.805 -27.727 1.00 84.94 105 PHE A O 1
ATOM 864 N N . GLU A 1 106 ? 12.940 -5.337 -28.684 1.00 79.94 106 GLU A N 1
ATOM 865 C CA . GLU A 1 106 ? 13.819 -4.822 -29.756 1.00 79.94 106 GLU A CA 1
ATOM 866 C C . GLU A 1 106 ? 14.713 -5.883 -30.451 1.00 79.94 106 GLU A C 1
ATOM 868 O O . GLU A 1 106 ? 15.846 -5.606 -30.834 1.00 79.94 106 GLU A O 1
ATOM 873 N N . GLY A 1 107 ? 14.211 -7.114 -30.630 1.00 78.88 107 GLY A N 1
ATOM 874 C CA . GLY A 1 107 ? 14.942 -8.218 -31.271 1.00 78.88 107 GLY A CA 1
ATOM 875 C C . GLY A 1 107 ? 15.934 -8.972 -30.372 1.00 78.88 107 GLY A C 1
ATOM 876 O O . GLY A 1 107 ? 16.526 -9.951 -30.820 1.00 78.88 107 GLY A O 1
ATOM 877 N N . ILE A 1 108 ? 16.089 -8.557 -29.112 1.00 79.50 108 ILE A N 1
ATOM 878 C CA . ILE A 1 108 ? 16.889 -9.231 -28.074 1.00 79.50 108 ILE A CA 1
ATOM 879 C C . ILE A 1 108 ? 16.092 -10.386 -27.441 1.00 79.50 108 ILE A C 1
ATOM 881 O O . ILE A 1 108 ? 16.668 -11.372 -26.989 1.00 79.50 108 ILE A O 1
ATOM 885 N N . GLY A 1 109 ? 14.759 -10.297 -27.462 1.00 87.00 109 GLY A N 1
ATOM 886 C CA . GLY A 1 109 ? 13.862 -11.291 -26.877 1.00 87.00 109 GLY A CA 1
ATOM 887 C C . GLY A 1 109 ? 13.465 -10.924 -25.450 1.00 87.00 109 GLY A C 1
ATOM 888 O O . GLY A 1 109 ? 12.956 -9.827 -25.212 1.00 87.00 109 GLY A O 1
ATOM 889 N N . GLU A 1 110 ? 13.655 -11.846 -24.508 1.00 91.69 110 GLU A N 1
ATOM 890 C CA . GLU A 1 110 ? 13.187 -11.681 -23.133 1.00 91.69 110 GLU A CA 1
ATOM 891 C C . GLU A 1 110 ? 14.121 -10.780 -22.310 1.00 91.69 110 GLU A C 1
ATOM 893 O O . GLU A 1 110 ? 15.290 -11.106 -22.101 1.00 91.69 110 GLU A O 1
ATOM 898 N N . ALA A 1 111 ? 13.596 -9.666 -21.794 1.00 93.19 111 ALA A N 1
ATOM 899 C CA . ALA A 1 111 ? 14.380 -8.683 -21.051 1.00 93.19 111 ALA A CA 1
ATOM 900 C C . ALA A 1 111 ? 13.657 -8.135 -19.811 1.00 93.19 111 ALA A C 1
ATOM 902 O O . ALA A 1 111 ? 12.435 -7.942 -19.794 1.00 93.19 111 ALA A O 1
ATOM 903 N N . PHE A 1 112 ? 14.445 -7.817 -18.784 1.00 92.50 112 PHE A N 1
ATOM 904 C CA . PHE A 1 112 ? 14.047 -7.025 -17.628 1.00 92.50 112 PHE A CA 1
ATOM 905 C C . PHE A 1 112 ? 14.426 -5.557 -17.831 1.00 92.50 112 PHE A C 1
ATOM 907 O O . PHE A 1 112 ? 15.542 -5.217 -18.210 1.00 92.50 112 PHE A O 1
ATOM 914 N N . LEU A 1 113 ? 13.478 -4.672 -17.552 1.00 92.25 113 LEU A N 1
ATOM 915 C CA . LEU A 1 113 ? 13.598 -3.229 -17.685 1.00 92.25 113 LEU A CA 1
ATOM 916 C C . LEU A 1 113 ? 13.525 -2.603 -16.293 1.00 92.25 113 LEU A C 1
ATOM 918 O O . LEU A 1 113 ? 12.500 -2.723 -15.616 1.00 92.25 113 LEU A O 1
ATOM 922 N N . ALA A 1 114 ? 14.591 -1.927 -15.879 1.00 92.00 114 ALA A N 1
ATOM 923 C CA . ALA A 1 114 ? 14.597 -1.078 -14.694 1.00 92.00 114 ALA A CA 1
ATOM 924 C C . ALA A 1 114 ? 14.346 0.369 -15.102 1.00 92.00 114 ALA A C 1
ATOM 926 O O . ALA A 1 114 ? 15.096 0.932 -15.901 1.00 92.00 114 ALA A O 1
ATOM 927 N N . PHE A 1 115 ? 13.323 0.975 -14.507 1.00 91.38 115 PHE A N 1
ATOM 928 C CA . PHE A 1 115 ? 13.051 2.398 -14.632 1.00 91.38 115 PHE A CA 1
ATOM 929 C C . PHE A 1 115 ? 13.263 3.115 -13.308 1.00 91.38 115 PHE A C 1
ATOM 931 O O . PHE A 1 115 ? 12.794 2.638 -12.272 1.00 91.38 115 PHE A O 1
ATOM 938 N N . VAL A 1 116 ? 13.908 4.278 -13.360 1.00 90.00 116 VAL A N 1
ATOM 939 C CA . VAL A 1 116 ? 14.099 5.176 -12.213 1.00 90.00 116 VAL A CA 1
ATOM 940 C C . VAL A 1 116 ? 13.768 6.604 -12.639 1.00 90.00 116 VAL A C 1
ATOM 942 O O . VAL A 1 116 ? 14.240 7.070 -13.675 1.00 90.00 116 VAL A O 1
ATOM 945 N N . ASN A 1 117 ? 12.944 7.296 -11.858 1.00 88.00 117 ASN A N 1
ATOM 946 C CA . ASN A 1 117 ? 12.664 8.720 -11.993 1.00 88.00 117 ASN A CA 1
ATOM 947 C C . ASN A 1 117 ? 13.661 9.520 -11.151 1.00 88.00 117 ASN A C 1
ATOM 949 O O . ASN A 1 117 ? 13.820 9.260 -9.963 1.00 88.00 117 ASN A O 1
ATOM 953 N N . ALA A 1 118 ? 14.257 10.548 -11.745 1.00 81.81 118 ALA A N 1
ATOM 954 C CA . ALA A 1 118 ? 15.133 11.495 -11.072 1.00 81.81 118 ALA A CA 1
ATOM 955 C C . ALA A 1 118 ? 14.775 12.923 -11.505 1.00 81.81 118 ALA A C 1
ATOM 957 O O . ALA A 1 118 ? 15.004 13.311 -12.651 1.00 81.81 118 ALA A O 1
ATOM 958 N N . GLN A 1 119 ? 14.186 13.700 -10.588 1.00 70.19 119 GLN A N 1
ATOM 959 C CA . GLN A 1 119 ? 13.925 15.147 -10.711 1.00 70.19 119 GLN A CA 1
ATOM 960 C C . GLN A 1 119 ? 13.438 15.611 -12.105 1.00 70.19 119 GLN A C 1
ATOM 962 O O . GLN A 1 119 ? 14.011 16.509 -12.716 1.00 70.19 119 GLN A O 1
ATOM 967 N N . GLY A 1 120 ? 12.368 14.996 -12.623 1.00 71.38 120 GLY A N 1
ATOM 968 C CA . GLY A 1 120 ? 11.763 15.371 -13.914 1.00 71.38 120 GLY A CA 1
ATOM 969 C C . GLY A 1 120 ? 12.386 14.702 -15.146 1.00 71.38 120 GLY A C 1
ATOM 970 O O . GLY A 1 120 ? 11.921 14.917 -16.265 1.00 71.38 120 GLY A O 1
ATOM 971 N N . SER A 1 121 ? 13.391 13.855 -14.942 1.00 82.00 121 SER A N 1
ATOM 972 C CA . SER A 1 121 ? 13.913 12.917 -15.931 1.00 82.00 121 SER A CA 1
ATOM 973 C C . SER A 1 121 ? 13.663 11.474 -15.496 1.00 82.00 121 SER A C 1
ATOM 975 O O . SER A 1 121 ? 13.355 11.204 -14.333 1.00 82.00 121 SER A O 1
ATOM 977 N N . SER A 1 122 ? 13.792 10.541 -16.428 1.00 88.25 122 SER A N 1
ATOM 978 C CA . SER A 1 122 ? 13.783 9.115 -16.141 1.00 88.25 122 SER A CA 1
ATOM 979 C C . SER A 1 122 ? 14.872 8.391 -16.905 1.00 88.25 122 SER A C 1
ATOM 981 O O . SER A 1 122 ? 15.269 8.817 -17.991 1.00 88.25 122 SER A O 1
ATOM 983 N N . SER A 1 123 ? 15.343 7.292 -16.327 1.00 89.56 123 SER A N 1
ATOM 984 C CA . SER A 1 123 ? 16.291 6.383 -16.954 1.00 89.56 123 SER A CA 1
ATOM 985 C C . SER A 1 123 ? 15.674 5.001 -17.156 1.00 89.56 123 SER A C 1
ATOM 987 O O . SER A 1 123 ? 14.829 4.569 -16.369 1.00 89.56 123 SER A O 1
ATOM 989 N N . ARG A 1 124 ? 16.097 4.322 -18.225 1.00 92.00 124 ARG A N 1
ATOM 990 C CA . ARG A 1 124 ? 15.777 2.929 -18.549 1.00 92.00 124 ARG A CA 1
ATOM 991 C C . ARG A 1 124 ? 17.078 2.142 -18.660 1.00 92.00 124 ARG A C 1
ATOM 993 O O . ARG A 1 124 ? 17.947 2.495 -19.458 1.00 92.00 124 ARG A O 1
ATOM 1000 N N . ARG A 1 125 ? 17.198 1.063 -17.889 1.00 91.94 125 ARG A N 1
ATOM 1001 C CA . ARG A 1 125 ? 18.252 0.045 -18.033 1.00 91.94 125 ARG A CA 1
ATOM 1002 C C . ARG A 1 125 ? 17.614 -1.264 -18.480 1.00 91.94 125 ARG A C 1
ATOM 1004 O O . ARG A 1 125 ? 16.567 -1.638 -17.953 1.00 91.94 125 ARG A O 1
ATOM 1011 N N . VAL A 1 126 ? 18.235 -1.930 -19.447 1.00 92.81 126 VAL A N 1
ATOM 1012 C CA . VAL A 1 126 ? 17.750 -3.186 -20.030 1.00 92.81 126 VAL A CA 1
ATOM 1013 C C . VAL A 1 126 ? 18.715 -4.296 -19.653 1.00 92.81 126 VAL A C 1
ATOM 1015 O O . VAL A 1 126 ? 19.915 -4.150 -19.860 1.00 92.81 126 VAL A O 1
ATOM 1018 N N . TYR A 1 127 ? 18.196 -5.395 -19.123 1.00 91.88 127 TYR A N 1
ATOM 1019 C CA . TYR A 1 127 ? 18.961 -6.581 -18.761 1.00 91.88 127 TYR A CA 1
ATOM 1020 C C . TYR A 1 127 ? 18.351 -7.807 -19.436 1.00 91.88 127 TYR A C 1
ATOM 1022 O O . TYR A 1 127 ? 17.132 -7.967 -19.444 1.00 91.88 127 TYR A O 1
ATOM 1030 N N . ASP A 1 128 ? 19.182 -8.671 -20.004 1.00 91.62 128 ASP A N 1
ATOM 1031 C CA . ASP A 1 128 ? 18.746 -9.935 -20.591 1.00 91.62 128 ASP A CA 1
ATOM 1032 C C . ASP A 1 128 ? 18.194 -10.866 -19.498 1.00 91.62 128 ASP A C 1
ATOM 1034 O O . ASP A 1 128 ? 18.806 -11.039 -18.442 1.00 91.62 128 ASP A O 1
ATOM 1038 N N . ALA A 1 129 ? 17.022 -11.462 -19.731 1.00 90.19 129 ALA A N 1
ATOM 1039 C CA . ALA A 1 129 ? 16.317 -12.217 -18.695 1.00 90.19 129 ALA A CA 1
ATOM 1040 C C . ALA A 1 129 ? 16.968 -13.567 -18.345 1.00 90.19 129 ALA A C 1
ATOM 1042 O O . ALA A 1 129 ? 16.674 -14.129 -17.288 1.00 90.19 129 ALA A O 1
ATOM 1043 N N . HIS A 1 130 ? 17.845 -14.086 -19.208 1.00 87.31 130 HIS A N 1
ATOM 1044 C CA . HIS A 1 130 ? 18.498 -15.382 -19.022 1.00 87.31 130 HIS A CA 1
ATOM 1045 C C . HIS A 1 130 ? 19.874 -15.240 -18.376 1.00 87.31 130 HIS A C 1
ATOM 1047 O O . HIS A 1 130 ? 20.273 -16.072 -17.566 1.00 87.31 130 HIS A O 1
ATOM 1053 N N . THR A 1 131 ? 20.607 -14.200 -18.760 1.00 87.81 131 THR A N 1
ATOM 1054 C CA . THR A 1 131 ? 21.999 -13.981 -18.357 1.00 87.81 131 THR A CA 1
ATOM 1055 C C . THR A 1 131 ? 22.144 -12.895 -17.299 1.00 87.81 131 THR A C 1
ATOM 1057 O O . THR A 1 131 ? 23.179 -12.828 -16.650 1.00 87.81 131 THR A O 1
ATOM 1060 N N . GLY A 1 132 ? 21.141 -12.027 -17.127 1.00 86.88 132 GLY A N 1
ATOM 1061 C CA . GLY A 1 132 ? 21.221 -10.864 -16.243 1.00 86.88 132 GLY A CA 1
ATOM 1062 C C . GLY A 1 132 ? 22.152 -9.764 -16.757 1.00 86.88 132 GLY A C 1
ATOM 1063 O O . GLY A 1 132 ? 22.333 -8.757 -16.075 1.00 86.88 132 GLY A O 1
ATOM 1064 N N . ARG A 1 133 ? 22.741 -9.918 -17.949 1.00 88.75 133 ARG A N 1
ATOM 1065 C CA . ARG A 1 133 ? 23.667 -8.940 -18.526 1.00 88.75 133 ARG A CA 1
ATOM 1066 C C . ARG A 1 133 ? 22.930 -7.735 -19.064 1.00 88.75 133 ARG A C 1
ATOM 1068 O O . ARG A 1 133 ? 21.887 -7.873 -19.702 1.00 88.75 133 ARG A O 1
ATOM 1075 N N . LYS A 1 134 ? 23.496 -6.553 -18.847 1.00 90.62 134 LYS A N 1
ATOM 1076 C CA . LYS A 1 134 ? 22.961 -5.322 -19.410 1.00 90.62 134 LYS A CA 1
ATOM 1077 C C . LYS A 1 134 ? 23.076 -5.347 -20.930 1.00 90.62 134 LYS A C 1
ATOM 1079 O O . LYS A 1 134 ? 24.125 -5.676 -21.484 1.00 90.62 134 LYS A O 1
ATOM 1084 N N . VAL A 1 135 ? 21.993 -4.969 -21.596 1.00 89.62 135 VAL A N 1
ATOM 1085 C CA . VAL A 1 135 ? 21.916 -4.896 -23.051 1.00 89.62 135 VAL A CA 1
ATOM 1086 C C . VAL A 1 135 ? 21.845 -3.434 -23.471 1.00 89.62 135 VAL A C 1
ATOM 1088 O O . VAL A 1 135 ? 20.850 -2.755 -23.234 1.00 89.62 135 VAL A O 1
ATOM 1091 N N . GLY A 1 136 ? 22.918 -2.957 -24.100 1.00 86.19 136 GLY A N 1
ATOM 1092 C CA . GLY A 1 136 ? 23.038 -1.569 -24.543 1.00 86.19 136 GLY A CA 1
ATOM 1093 C C . GLY A 1 136 ? 23.276 -0.567 -23.409 1.00 86.19 136 GLY A C 1
ATOM 1094 O O . GLY A 1 136 ? 23.536 -0.924 -22.258 1.00 86.19 136 GLY A O 1
ATOM 1095 N N . ASP A 1 137 ? 23.206 0.715 -23.761 1.00 85.44 137 ASP A N 1
ATOM 1096 C CA . ASP A 1 137 ? 23.443 1.820 -22.835 1.00 85.44 137 ASP A CA 1
ATOM 1097 C C . ASP A 1 137 ? 22.185 2.210 -22.050 1.00 85.44 137 ASP A C 1
ATOM 1099 O O . ASP A 1 137 ? 21.052 1.916 -22.432 1.00 85.44 137 ASP A O 1
ATOM 1103 N N . THR A 1 138 ? 22.384 2.903 -20.926 1.00 87.25 138 THR A N 1
ATOM 1104 C CA . THR A 1 138 ? 21.270 3.466 -20.155 1.00 87.25 138 THR A CA 1
ATOM 1105 C C . THR A 1 138 ? 20.631 4.604 -20.944 1.00 87.25 138 THR A C 1
ATOM 1107 O O . THR A 1 138 ? 21.297 5.589 -21.267 1.00 87.25 138 THR A O 1
ATOM 1110 N N . GLU A 1 139 ? 19.331 4.513 -21.200 1.00 86.12 139 GLU A N 1
ATOM 1111 C CA . GLU A 1 139 ? 18.606 5.549 -21.928 1.00 86.12 139 GLU A CA 1
ATOM 1112 C C . GLU A 1 139 ? 17.950 6.539 -20.965 1.00 86.12 139 GLU A C 1
ATOM 1114 O O . GLU A 1 139 ? 17.278 6.128 -20.022 1.00 86.12 139 GLU A O 1
ATOM 1119 N N . PHE A 1 140 ? 18.106 7.841 -21.216 1.00 86.38 140 PHE A N 1
ATOM 1120 C CA . PHE A 1 140 ? 17.537 8.910 -20.394 1.00 86.38 140 PHE A CA 1
ATOM 1121 C C . PHE A 1 140 ? 16.515 9.730 -21.179 1.00 86.38 140 PHE A C 1
ATOM 1123 O O . PHE A 1 140 ? 16.725 10.064 -22.346 1.00 86.38 140 PHE A O 1
ATOM 1130 N N . ARG A 1 141 ? 15.410 10.102 -20.531 1.00 83.81 141 ARG A N 1
ATOM 1131 C CA . ARG A 1 141 ? 14.335 10.907 -21.126 1.00 83.81 141 ARG A CA 1
ATOM 1132 C C . ARG A 1 141 ? 13.881 12.002 -20.165 1.00 83.81 141 ARG A C 1
ATOM 1134 O O . ARG A 1 141 ? 13.834 11.806 -18.956 1.00 83.81 141 ARG A O 1
ATOM 1141 N N . SER A 1 142 ? 13.508 13.163 -20.700 1.00 79.06 142 SER A N 1
ATOM 1142 C CA . SER A 1 142 ? 13.063 14.334 -19.929 1.00 79.06 142 SER A CA 1
ATOM 1143 C C . SER A 1 142 ? 11.559 14.291 -19.609 1.00 79.06 142 SER A C 1
ATOM 1145 O O . SER A 1 142 ? 10.808 15.182 -20.008 1.00 79.06 142 SER A O 1
ATOM 1147 N N . ALA A 1 143 ? 11.107 13.205 -18.979 1.00 80.69 143 ALA A N 1
ATOM 1148 C CA . ALA A 1 143 ? 9.777 13.042 -18.387 1.00 80.69 143 ALA A CA 1
ATOM 1149 C C . ALA A 1 143 ? 9.785 11.835 -17.428 1.00 80.69 143 ALA A C 1
ATOM 1151 O O . ALA A 1 143 ? 10.731 11.048 -17.442 1.00 80.69 143 ALA A O 1
ATOM 1152 N N . GLU A 1 144 ? 8.728 11.652 -16.631 1.00 85.69 144 GLU A N 1
ATOM 1153 C CA . GLU A 1 144 ? 8.541 10.431 -15.828 1.00 85.69 144 GLU A CA 1
ATOM 1154 C C . GLU A 1 144 ? 8.520 9.181 -16.716 1.00 85.69 144 GLU A C 1
ATOM 1156 O O . GLU A 1 144 ? 7.924 9.204 -17.799 1.00 85.69 144 GLU A O 1
ATOM 1161 N N . PHE A 1 145 ? 9.081 8.064 -16.240 1.00 86.00 145 PHE A N 1
ATOM 1162 C CA . PHE A 1 145 ? 9.225 6.855 -17.056 1.00 86.00 145 PHE A CA 1
ATOM 1163 C C . PHE A 1 145 ? 7.883 6.330 -17.576 1.00 86.00 145 PHE A C 1
ATOM 1165 O O . PHE A 1 145 ? 7.801 5.823 -18.690 1.00 86.00 145 PHE A O 1
ATOM 1172 N N . THR A 1 146 ? 6.808 6.511 -16.800 1.00 85.44 146 THR A N 1
ATOM 1173 C CA . THR A 1 146 ? 5.446 6.102 -17.177 1.00 85.44 146 THR A CA 1
ATOM 1174 C C . THR A 1 146 ? 4.950 6.784 -18.449 1.00 85.44 146 THR A C 1
ATOM 1176 O O . THR A 1 146 ? 4.146 6.210 -19.182 1.00 85.44 146 THR A O 1
ATOM 1179 N N . THR A 1 147 ? 5.436 7.998 -18.711 1.00 85.31 147 THR A N 1
ATOM 1180 C CA . THR A 1 147 ? 5.105 8.790 -19.896 1.00 85.31 147 THR A CA 1
ATOM 1181 C C . THR A 1 147 ? 6.189 8.653 -20.960 1.00 85.31 147 THR A C 1
ATOM 1183 O O . THR A 1 147 ? 5.872 8.431 -22.125 1.00 85.31 147 THR A O 1
ATOM 1186 N N . ALA A 1 148 ? 7.460 8.747 -20.563 1.00 85.06 148 ALA A N 1
ATOM 1187 C CA . ALA A 1 148 ? 8.608 8.705 -21.463 1.00 85.06 148 ALA A CA 1
ATOM 1188 C C . ALA A 1 148 ? 8.782 7.355 -22.174 1.00 85.06 148 ALA A C 1
ATOM 1190 O O . ALA A 1 148 ? 9.159 7.329 -23.341 1.00 85.06 148 ALA A O 1
ATOM 1191 N N . PHE A 1 149 ? 8.477 6.254 -21.485 1.00 88.19 149 PHE A N 1
ATOM 1192 C CA . PHE A 1 149 ? 8.641 4.880 -21.969 1.00 88.19 149 PHE A CA 1
ATOM 1193 C C . PHE A 1 149 ? 7.295 4.144 -22.030 1.00 88.19 149 PHE A C 1
ATOM 1195 O O . PHE A 1 149 ? 7.191 2.946 -21.759 1.00 88.19 149 PHE A O 1
ATOM 1202 N N . ALA A 1 150 ? 6.224 4.872 -22.362 1.00 86.69 150 ALA A N 1
ATOM 1203 C CA . ALA A 1 150 ? 4.866 4.337 -22.363 1.00 86.69 150 ALA A CA 1
ATOM 1204 C C . ALA A 1 150 ? 4.701 3.111 -23.281 1.00 86.69 150 ALA A C 1
ATOM 1206 O O . ALA A 1 150 ? 3.958 2.195 -22.937 1.00 86.69 150 ALA A O 1
ATOM 1207 N N . ASP A 1 151 ? 5.391 3.066 -24.423 1.00 86.25 151 ASP A N 1
ATOM 1208 C CA . ASP A 1 151 ? 5.365 1.923 -25.346 1.00 86.25 151 ASP A CA 1
ATOM 1209 C C . ASP A 1 151 ? 5.942 0.645 -24.737 1.00 86.25 151 ASP A C 1
ATOM 1211 O O . ASP A 1 151 ? 5.340 -0.430 -24.849 1.00 86.25 151 ASP A O 1
ATOM 1215 N N . ASP A 1 152 ? 7.054 0.769 -24.016 1.00 85.81 152 ASP A N 1
ATOM 1216 C CA . ASP A 1 152 ? 7.658 -0.359 -23.314 1.00 85.81 152 ASP A CA 1
ATOM 1217 C C . ASP A 1 152 ? 6.736 -0.865 -22.215 1.00 85.81 152 ASP A C 1
ATOM 1219 O O . ASP A 1 152 ? 6.468 -2.057 -22.104 1.00 85.81 152 ASP A O 1
ATOM 1223 N N . ILE A 1 153 ? 6.178 0.059 -21.436 1.00 86.88 153 ILE A N 1
ATOM 1224 C CA . ILE A 1 153 ? 5.319 -0.256 -20.295 1.00 86.88 153 ILE A CA 1
ATOM 1225 C C . ILE A 1 153 ? 4.004 -0.889 -20.745 1.00 86.88 153 ILE A C 1
ATOM 1227 O O . ILE A 1 153 ? 3.514 -1.807 -20.089 1.00 86.88 153 ILE A O 1
ATOM 1231 N N . ARG A 1 154 ? 3.434 -0.437 -21.871 1.00 85.00 154 ARG A N 1
ATOM 1232 C CA . ARG A 1 154 ? 2.190 -0.984 -22.436 1.00 85.00 154 ARG A CA 1
ATOM 1233 C C . ARG A 1 154 ? 2.288 -2.481 -22.725 1.00 85.00 154 ARG A C 1
ATOM 1235 O O . ARG A 1 154 ? 1.306 -3.195 -22.539 1.00 85.00 154 ARG A O 1
ATOM 1242 N N . SER A 1 155 ? 3.448 -2.939 -23.188 1.00 82.44 155 SER A N 1
ATOM 1243 C CA . SER A 1 155 ? 3.689 -4.335 -23.577 1.00 82.44 155 SER A CA 1
ATOM 1244 C C . SER A 1 155 ? 4.366 -5.171 -22.485 1.00 82.44 155 SER A C 1
ATOM 1246 O O . SER A 1 155 ? 4.531 -6.381 -22.648 1.00 82.44 155 SER A O 1
ATOM 1248 N N . ALA A 1 156 ? 4.711 -4.557 -21.352 1.00 88.44 156 ALA A N 1
ATOM 1249 C CA . ALA A 1 156 ? 5.453 -5.201 -20.283 1.00 88.44 156 ALA A CA 1
ATOM 1250 C C . ALA A 1 156 ? 4.578 -5.690 -19.114 1.00 88.44 156 ALA A C 1
ATOM 1252 O O . ALA A 1 156 ? 3.424 -5.303 -18.909 1.00 88.44 156 ALA A O 1
ATOM 1253 N N . ILE A 1 157 ? 5.154 -6.579 -18.309 1.00 89.81 157 ILE A N 1
ATOM 1254 C CA . ILE A 1 157 ? 4.596 -7.076 -17.052 1.00 89.81 157 ILE A CA 1
ATOM 1255 C C . ILE A 1 157 ? 5.314 -6.363 -15.907 1.00 89.81 157 ILE A C 1
ATOM 1257 O O . ILE A 1 157 ? 6.531 -6.456 -15.796 1.00 89.81 157 ILE A O 1
ATOM 1261 N N . ARG A 1 158 ? 4.576 -5.656 -15.045 1.00 89.62 158 ARG A N 1
ATOM 1262 C CA . ARG A 1 158 ? 5.144 -5.036 -13.838 1.00 89.62 158 ARG A CA 1
ATOM 1263 C C . ARG A 1 158 ? 5.510 -6.120 -12.822 1.00 89.62 158 ARG A C 1
ATOM 1265 O O . ARG A 1 158 ? 4.653 -6.929 -12.471 1.00 89.62 158 ARG A O 1
ATOM 1272 N N . LEU A 1 159 ? 6.744 -6.090 -12.326 1.00 88.81 159 LEU A N 1
ATOM 1273 C CA . LEU A 1 159 ? 7.232 -6.991 -11.277 1.00 88.81 159 LEU A CA 1
ATOM 1274 C C . LEU A 1 159 ? 7.147 -6.324 -9.896 1.00 88.81 159 LEU A C 1
ATOM 1276 O O . LEU A 1 159 ? 7.116 -5.091 -9.802 1.00 88.81 159 LEU A O 1
ATOM 1280 N N . LYS A 1 160 ? 7.072 -7.127 -8.830 1.00 81.88 160 LYS A N 1
ATOM 1281 C CA . LYS A 1 160 ? 6.924 -6.648 -7.443 1.00 81.88 160 LYS A CA 1
ATOM 1282 C C . LYS A 1 160 ? 8.278 -6.428 -6.753 1.00 81.88 160 LYS A C 1
ATOM 1284 O O . LYS A 1 160 ? 8.296 -5.797 -5.699 1.00 81.88 160 LYS A O 1
ATOM 1289 N N . GLY A 1 161 ? 9.370 -6.879 -7.370 1.00 74.00 161 GLY A N 1
ATOM 1290 C CA . GLY A 1 161 ? 10.731 -6.803 -6.860 1.00 74.00 161 GLY A CA 1
ATOM 1291 C C . GLY A 1 161 ? 11.109 -5.405 -6.387 1.00 74.00 161 GLY A C 1
ATOM 1292 O O . GLY A 1 161 ? 10.813 -4.400 -7.049 1.00 74.00 161 GLY A O 1
ATOM 1293 N N . GLY A 1 162 ? 11.754 -5.359 -5.221 1.00 69.88 162 GLY A N 1
ATOM 1294 C CA . GLY A 1 162 ? 12.325 -4.143 -4.663 1.00 69.88 162 GLY A CA 1
ATOM 1295 C C . GLY A 1 162 ? 13.439 -3.643 -5.572 1.00 69.88 162 GLY A C 1
ATOM 1296 O O . GLY A 1 162 ? 14.321 -4.400 -5.960 1.00 69.88 162 GLY A O 1
ATOM 1297 N N . LEU A 1 163 ? 13.367 -2.376 -5.959 1.00 71.88 163 LEU A N 1
ATOM 1298 C CA . LEU A 1 163 ? 14.417 -1.720 -6.724 1.00 71.88 163 LEU A CA 1
ATOM 1299 C C . LEU A 1 163 ? 15.031 -0.649 -5.835 1.00 71.88 163 LEU A C 1
ATOM 1301 O O . LEU A 1 163 ? 14.293 0.207 -5.351 1.00 71.88 163 LEU A O 1
ATOM 1305 N N . GLU A 1 164 ? 16.341 -0.672 -5.607 1.00 73.88 164 GLU A N 1
ATOM 1306 C CA . GLU A 1 164 ? 17.077 0.415 -4.950 1.00 73.88 164 GLU A CA 1
ATOM 1307 C C . GLU A 1 164 ? 18.066 1.063 -5.921 1.00 73.88 164 GLU A C 1
ATOM 1309 O O . GLU A 1 164 ? 18.623 0.404 -6.792 1.00 73.88 164 GLU A O 1
ATOM 1314 N N . GLU A 1 165 ? 18.213 2.387 -5.832 1.00 64.88 165 GLU A N 1
ATOM 1315 C CA . GLU A 1 165 ? 18.995 3.174 -6.797 1.00 64.88 165 GLU A CA 1
ATOM 1316 C C . GLU A 1 165 ? 20.499 2.916 -6.640 1.00 64.88 165 GLU A C 1
ATOM 1318 O O . GLU A 1 165 ? 21.178 2.670 -7.631 1.00 64.88 165 GLU A O 1
ATOM 1323 N N . GLU A 1 166 ? 20.988 2.835 -5.398 1.00 69.19 166 GLU A N 1
ATOM 1324 C CA . GLU A 1 166 ? 22.380 2.469 -5.089 1.00 69.19 166 GLU A CA 1
ATOM 1325 C C . GLU A 1 166 ? 22.755 1.076 -5.609 1.00 69.19 166 GLU A C 1
ATOM 1327 O O . GLU A 1 166 ? 23.849 0.879 -6.131 1.00 69.19 166 GLU A O 1
ATOM 1332 N N . GLN A 1 167 ? 21.823 0.127 -5.548 1.00 70.12 167 GLN A N 1
ATOM 1333 C CA . GLN A 1 167 ? 22.031 -1.225 -6.060 1.00 70.12 167 GLN A CA 1
ATOM 1334 C C . GLN A 1 167 ? 22.125 -1.264 -7.591 1.00 70.12 167 GLN A C 1
ATOM 1336 O O . GLN A 1 167 ? 22.928 -2.001 -8.154 1.00 70.12 167 GLN A O 1
ATOM 1341 N N . LEU A 1 168 ? 21.331 -0.451 -8.291 1.00 72.25 168 LEU A N 1
ATOM 1342 C CA . LEU A 1 168 ? 21.380 -0.387 -9.750 1.00 72.25 168 LEU A CA 1
ATOM 1343 C C . LEU A 1 168 ? 22.725 0.120 -10.266 1.00 72.25 168 LEU A C 1
ATOM 1345 O O . LEU A 1 168 ? 23.189 -0.353 -11.306 1.00 72.25 168 LEU A O 1
ATOM 1349 N N . ASP A 1 169 ? 23.307 1.111 -9.592 1.00 74.31 169 ASP A N 1
ATOM 1350 C CA . ASP A 1 169 ? 24.619 1.657 -9.944 1.00 74.31 169 ASP A CA 1
ATOM 1351 C C . ASP A 1 169 ? 25.746 0.662 -9.665 1.00 74.31 169 ASP A C 1
ATOM 1353 O O . ASP A 1 169 ? 26.707 0.606 -10.430 1.00 74.31 169 ASP A O 1
ATOM 1357 N N . GLU A 1 170 ? 25.594 -0.186 -8.648 1.00 78.00 170 GLU A N 1
ATOM 1358 C CA . GLU A 1 170 ? 26.494 -1.314 -8.405 1.00 78.00 170 GLU A CA 1
ATOM 1359 C C . GLU A 1 170 ? 26.391 -2.378 -9.515 1.00 78.00 170 GLU A C 1
ATOM 1361 O O . GLU A 1 170 ? 27.403 -2.884 -9.997 1.00 78.00 170 GLU A O 1
ATOM 1366 N N . TRP A 1 171 ? 25.180 -2.681 -9.989 1.00 77.31 171 TRP A N 1
ATOM 1367 C CA . TRP A 1 171 ? 24.906 -3.711 -11.007 1.00 77.31 171 TRP A CA 1
ATOM 1368 C C . TRP A 1 171 ? 24.949 -3.167 -12.442 1.00 77.31 171 TRP A C 1
ATOM 1370 O O . TRP A 1 171 ? 24.227 -3.633 -13.330 1.00 77.31 171 TRP A O 1
ATOM 1380 N N . ALA A 1 172 ? 25.760 -2.132 -12.673 1.00 73.50 172 ALA A N 1
ATOM 1381 C CA . ALA A 1 172 ? 25.751 -1.329 -13.893 1.00 73.50 172 ALA A CA 1
ATOM 1382 C C . ALA A 1 172 ? 25.918 -2.125 -15.199 1.00 73.50 172 ALA A C 1
ATOM 1384 O O . ALA A 1 172 ? 25.441 -1.649 -16.228 1.00 73.50 172 ALA A O 1
ATOM 1385 N N . GLU A 1 173 ? 26.557 -3.300 -15.174 1.00 83.94 173 GLU A N 1
ATOM 1386 C CA . GLU A 1 173 ? 26.788 -4.152 -16.355 1.00 83.94 173 GLU A CA 1
ATOM 1387 C C . GLU A 1 173 ? 26.142 -5.545 -16.262 1.00 83.94 173 GLU A C 1
ATOM 1389 O O . GLU A 1 173 ? 25.815 -6.134 -17.292 1.00 83.94 173 GLU A O 1
ATOM 1394 N N . GLU A 1 174 ? 25.914 -6.079 -15.060 1.00 87.25 174 GLU A N 1
ATOM 1395 C CA . GLU A 1 174 ? 25.358 -7.422 -14.858 1.00 87.25 174 GLU A CA 1
ATOM 1396 C C . GLU A 1 174 ? 24.613 -7.498 -13.521 1.00 87.25 174 GLU A C 1
ATOM 1398 O O . GLU A 1 174 ? 25.085 -6.993 -12.500 1.00 87.25 174 GLU A O 1
ATOM 1403 N N . LEU A 1 175 ? 23.435 -8.125 -13.529 1.00 85.62 175 LEU A N 1
ATOM 1404 C CA . LEU A 1 175 ? 22.649 -8.378 -12.327 1.00 85.62 175 LEU A CA 1
ATOM 1405 C C . LEU A 1 175 ? 23.252 -9.544 -11.532 1.00 85.62 175 LEU A C 1
ATOM 1407 O O . LEU A 1 175 ? 23.528 -10.599 -12.110 1.00 85.62 175 LEU A O 1
ATOM 1411 N N . PRO A 1 176 ? 23.380 -9.426 -10.199 1.00 86.94 176 PRO A N 1
ATOM 1412 C CA . PRO A 1 176 ? 23.699 -10.568 -9.359 1.00 86.94 176 PRO A CA 1
ATOM 1413 C C . PRO A 1 176 ? 22.658 -11.677 -9.526 1.00 86.94 176 PRO A C 1
ATOM 1415 O O . PRO A 1 176 ? 21.457 -11.404 -9.593 1.00 86.94 176 PRO A O 1
ATOM 1418 N N . MET A 1 177 ? 23.107 -12.935 -9.499 1.00 82.69 177 MET A N 1
ATOM 1419 C CA . MET A 1 177 ? 22.224 -14.101 -9.664 1.00 82.69 177 MET A CA 1
ATOM 1420 C C . MET A 1 177 ? 21.039 -14.097 -8.690 1.00 82.69 177 MET A C 1
ATOM 1422 O O . MET A 1 177 ? 19.933 -14.434 -9.086 1.00 82.69 177 MET A O 1
ATOM 1426 N N . VAL A 1 178 ? 21.244 -13.641 -7.448 1.00 86.50 178 VAL A N 1
ATOM 1427 C CA . VAL A 1 178 ? 20.177 -13.551 -6.434 1.00 86.50 178 VAL A CA 1
ATOM 1428 C C . VAL A 1 178 ? 19.021 -12.670 -6.915 1.00 86.50 178 VAL A C 1
ATOM 1430 O O . VAL A 1 178 ? 17.861 -13.044 -6.792 1.00 86.50 178 VAL A O 1
ATOM 1433 N N . ILE A 1 179 ? 19.334 -11.526 -7.522 1.00 87.06 179 ILE A N 1
ATOM 1434 C CA . ILE A 1 179 ? 18.334 -10.577 -8.021 1.00 87.06 179 ILE A CA 1
ATOM 1435 C C . ILE A 1 179 ? 17.669 -11.117 -9.283 1.00 87.06 179 ILE A C 1
ATOM 1437 O O . ILE A 1 179 ? 16.457 -10.997 -9.450 1.00 87.06 179 ILE A O 1
ATOM 1441 N N . LEU A 1 180 ? 18.446 -11.748 -10.165 1.00 86.75 180 LEU A N 1
ATOM 1442 C CA . LEU A 1 180 ? 17.908 -12.396 -11.356 1.00 86.75 180 LEU A CA 1
ATOM 1443 C C . LEU A 1 180 ? 16.905 -13.506 -10.993 1.00 86.75 180 LEU A C 1
ATOM 1445 O O . LEU A 1 180 ? 15.841 -13.601 -11.610 1.00 86.75 180 LEU A O 1
ATOM 1449 N N . ASP A 1 181 ? 17.209 -14.310 -9.973 1.00 87.00 181 ASP A N 1
ATOM 1450 C CA . ASP A 1 181 ? 16.327 -15.362 -9.463 1.00 87.00 181 ASP A CA 1
ATOM 1451 C C . ASP A 1 181 ? 15.047 -14.780 -8.848 1.00 87.00 181 ASP A C 1
ATOM 1453 O O . ASP A 1 181 ? 13.948 -15.272 -9.123 1.00 87.00 181 ASP A O 1
ATOM 1457 N N . GLU A 1 182 ? 15.162 -13.700 -8.071 1.00 88.62 182 GLU A N 1
ATOM 1458 C CA . GLU A 1 182 ? 14.014 -12.981 -7.511 1.00 88.62 182 GLU A CA 1
ATOM 1459 C C . GLU A 1 182 ? 13.093 -12.427 -8.608 1.00 88.62 182 GLU A C 1
ATOM 1461 O O . GLU A 1 182 ? 11.879 -12.642 -8.565 1.00 88.62 182 GLU A O 1
ATOM 1466 N N . LEU A 1 183 ? 13.650 -11.778 -9.636 1.00 89.44 183 LEU A N 1
ATOM 1467 C CA . LEU A 1 183 ? 12.880 -11.237 -10.762 1.00 89.44 183 LEU A CA 1
ATOM 1468 C C . LEU A 1 183 ? 12.175 -12.340 -11.564 1.00 89.44 183 LEU A C 1
ATOM 1470 O O . LEU A 1 183 ? 11.023 -12.172 -11.977 1.00 89.44 183 LEU A O 1
ATOM 1474 N N . ASN A 1 184 ? 12.830 -13.486 -11.751 1.00 88.88 184 ASN A N 1
ATOM 1475 C CA . ASN A 1 184 ? 12.238 -14.647 -12.411 1.00 88.88 184 ASN A CA 1
ATOM 1476 C C . ASN A 1 184 ? 11.124 -15.297 -11.572 1.00 88.88 184 ASN A C 1
ATOM 1478 O O . ASN A 1 184 ? 10.077 -15.678 -12.115 1.00 88.88 184 ASN A O 1
ATOM 1482 N N . ALA A 1 185 ? 11.300 -15.396 -10.252 1.00 88.62 185 ALA A N 1
ATOM 1483 C CA . ALA A 1 185 ? 10.262 -15.875 -9.340 1.00 88.62 185 ALA A CA 1
ATOM 1484 C C . ALA A 1 185 ? 9.026 -14.961 -9.377 1.00 88.62 185 ALA A C 1
ATOM 1486 O O . ALA A 1 185 ? 7.895 -15.438 -9.520 1.00 88.62 185 ALA A O 1
ATOM 1487 N N . ASP A 1 186 ? 9.244 -13.649 -9.352 1.00 88.06 186 ASP A N 1
ATOM 1488 C CA . ASP A 1 186 ? 8.195 -12.642 -9.476 1.00 88.06 186 ASP A CA 1
ATOM 1489 C C . ASP A 1 186 ? 7.466 -12.712 -10.817 1.00 88.06 186 ASP A C 1
ATOM 1491 O O . ASP A 1 186 ? 6.234 -12.645 -10.866 1.00 88.06 186 ASP A O 1
ATOM 1495 N N . LEU A 1 187 ? 8.201 -12.891 -11.917 1.00 89.25 187 LEU A N 1
ATOM 1496 C CA . LEU A 1 187 ? 7.618 -13.060 -13.244 1.00 89.25 187 LEU A CA 1
ATOM 1497 C C . LEU A 1 187 ? 6.694 -14.282 -13.295 1.00 89.25 187 LEU A C 1
ATOM 1499 O O . LEU A 1 187 ? 5.608 -14.216 -13.881 1.00 89.25 187 LEU A O 1
ATOM 1503 N N . LYS A 1 188 ? 7.089 -15.391 -12.660 1.00 88.38 188 LYS A N 1
ATOM 1504 C CA . LYS A 1 188 ? 6.267 -16.604 -12.571 1.00 88.38 188 LYS A CA 1
ATOM 1505 C C . LYS A 1 188 ? 4.957 -16.337 -11.830 1.00 88.38 188 LYS A C 1
ATOM 1507 O O . LYS A 1 188 ? 3.898 -16.745 -12.311 1.00 88.38 188 LYS A O 1
ATOM 1512 N N . VAL A 1 189 ? 5.013 -15.615 -10.711 1.00 87.88 189 VAL A N 1
ATOM 1513 C CA . VAL A 1 189 ? 3.820 -15.205 -9.954 1.00 87.88 189 VAL A CA 1
ATOM 1514 C C . VAL A 1 189 ? 2.936 -14.279 -10.794 1.00 87.88 189 VAL A C 1
ATOM 1516 O O . VAL A 1 189 ? 1.742 -14.536 -10.938 1.00 87.88 189 VAL A O 1
ATOM 1519 N N . ALA A 1 190 ? 3.510 -13.253 -11.424 1.00 85.81 190 ALA A N 1
ATOM 1520 C CA . ALA A 1 190 ? 2.765 -12.279 -12.221 1.00 85.81 190 ALA A CA 1
ATOM 1521 C C . ALA A 1 190 ? 2.079 -12.908 -13.452 1.00 85.81 190 ALA A C 1
ATOM 1523 O O . ALA A 1 190 ? 0.951 -12.544 -13.801 1.00 85.81 190 ALA A O 1
ATOM 1524 N N . ARG A 1 191 ? 2.725 -13.882 -14.108 1.00 84.56 191 ARG A N 1
ATOM 1525 C CA . ARG A 1 191 ? 2.128 -14.664 -15.207 1.00 84.56 191 ARG A CA 1
ATOM 1526 C C . ARG A 1 191 ? 0.967 -15.541 -14.721 1.00 84.56 191 ARG A C 1
ATOM 1528 O O . ARG A 1 191 ? -0.056 -15.620 -15.407 1.00 84.56 191 ARG A O 1
ATOM 1535 N N . ALA A 1 192 ? 1.094 -16.159 -13.545 1.00 82.00 192 ALA A N 1
ATOM 1536 C CA . ALA A 1 192 ? 0.019 -16.949 -12.944 1.00 82.00 192 ALA A CA 1
ATOM 1537 C C . ALA A 1 192 ? -1.197 -16.071 -12.596 1.00 82.00 192 ALA A C 1
ATOM 1539 O O . ALA A 1 192 ? -2.314 -16.393 -12.998 1.00 82.00 192 ALA A O 1
ATOM 1540 N N . GLU A 1 193 ? -0.984 -14.918 -11.950 1.00 78.19 193 GLU A N 1
ATOM 1541 C CA . GLU A 1 193 ? -2.047 -13.954 -11.618 1.00 78.19 193 GLU A CA 1
ATOM 1542 C C . GLU A 1 193 ? -2.801 -13.475 -12.877 1.00 78.19 193 GLU A C 1
ATOM 1544 O O . GLU A 1 193 ? -4.034 -13.470 -12.898 1.00 78.19 193 GLU A O 1
ATOM 1549 N N . LYS A 1 194 ? -2.086 -13.149 -13.967 1.00 68.19 194 LYS A N 1
ATOM 1550 C CA . LYS A 1 194 ? -2.708 -12.782 -15.257 1.00 68.19 194 LYS A CA 1
ATOM 1551 C C . LYS A 1 194 ? -3.554 -13.910 -15.857 1.00 68.19 194 LYS A C 1
ATOM 1553 O O . LYS A 1 194 ? -4.619 -13.640 -16.410 1.00 68.19 194 LYS A O 1
ATOM 1558 N N . SER A 1 195 ? -3.095 -15.155 -15.747 1.00 64.56 195 SER A N 1
ATOM 1559 C CA . SER A 1 195 ? -3.808 -16.327 -16.279 1.00 64.56 195 SER A CA 1
ATOM 1560 C C . SER A 1 195 ? -5.108 -16.596 -15.509 1.00 64.56 195 SER A C 1
ATOM 1562 O O . SER A 1 195 ? -6.148 -16.881 -16.110 1.00 64.56 195 SER A O 1
ATOM 1564 N N . HIS A 1 196 ? -5.083 -16.429 -14.184 1.00 56.34 196 HIS A N 1
ATOM 1565 C CA . HIS A 1 196 ? -6.273 -16.542 -13.338 1.00 56.34 196 HIS A CA 1
ATOM 1566 C C . HIS A 1 196 ? -7.293 -15.422 -13.611 1.00 56.34 196 HIS A C 1
ATOM 1568 O O . HIS A 1 196 ? -8.472 -15.716 -13.808 1.00 56.34 196 HIS A O 1
ATOM 1574 N N . ALA A 1 197 ? -6.847 -14.168 -13.750 1.00 56.84 197 ALA A N 1
ATOM 1575 C CA . ALA A 1 197 ? -7.733 -13.033 -14.038 1.00 56.84 197 ALA A CA 1
ATOM 1576 C C . ALA A 1 197 ? -8.450 -13.139 -15.405 1.00 56.84 197 ALA A C 1
ATOM 1578 O O . ALA A 1 197 ? -9.621 -12.769 -15.538 1.00 56.84 197 ALA A O 1
ATOM 1579 N N . ALA A 1 198 ? -7.778 -13.679 -16.429 1.00 54.50 198 ALA A N 1
ATOM 1580 C CA . ALA A 1 198 ? -8.391 -13.936 -17.737 1.00 54.50 198 ALA A CA 1
ATOM 1581 C C . ALA A 1 198 ? -9.471 -15.037 -17.680 1.00 54.50 198 ALA A C 1
ATOM 1583 O O . ALA A 1 198 ? -10.474 -14.977 -18.397 1.00 54.50 198 ALA A O 1
ATOM 1584 N N . THR A 1 199 ? -9.292 -16.015 -16.787 1.00 49.88 199 THR A N 1
ATOM 1585 C CA . THR A 1 199 ? -10.228 -17.132 -16.597 1.00 49.88 199 THR A CA 1
ATOM 1586 C C . THR A 1 199 ? -11.502 -16.684 -15.866 1.00 49.88 199 THR A C 1
ATOM 1588 O O . THR A 1 199 ? -12.601 -17.040 -16.287 1.00 49.88 199 THR A O 1
ATOM 1591 N N . GLU A 1 200 ? -11.390 -15.836 -14.837 1.00 49.34 200 GLU A N 1
ATOM 1592 C CA . GLU A 1 200 ? -12.550 -15.300 -14.097 1.00 49.34 200 GLU A CA 1
ATOM 1593 C C . GLU A 1 200 ? -13.398 -14.318 -14.923 1.00 49.34 200 GLU A C 1
ATOM 1595 O O . GLU A 1 200 ? -14.623 -14.286 -14.796 1.00 49.34 200 GLU A O 1
ATOM 1600 N N . THR A 1 201 ? -12.782 -13.553 -15.832 1.00 47.72 201 THR A N 1
ATOM 1601 C CA . THR A 1 201 ? -13.512 -12.598 -16.690 1.00 47.72 201 THR A CA 1
ATOM 1602 C C . THR A 1 201 ? -14.427 -13.305 -17.703 1.00 47.72 201 THR A C 1
ATOM 1604 O O . THR A 1 201 ? -15.422 -12.734 -18.145 1.00 47.72 201 THR A O 1
ATOM 1607 N N . SER A 1 202 ? -14.149 -14.572 -18.028 1.00 52.97 202 SER A N 1
ATOM 1608 C CA . SER A 1 202 ? -14.931 -15.363 -18.990 1.00 52.97 202 SER A CA 1
ATOM 1609 C C . SER A 1 202 ? -16.169 -16.051 -18.382 1.00 52.97 202 SER A C 1
ATOM 1611 O O . SER A 1 202 ? -16.939 -16.662 -19.118 1.00 52.97 202 SER A O 1
ATOM 1613 N N . GLN A 1 203 ? -16.387 -15.965 -17.060 1.00 47.19 203 GLN A N 1
ATOM 1614 C CA . GLN A 1 203 ? -17.486 -16.648 -16.353 1.00 47.19 203 GLN A CA 1
ATOM 1615 C C . GLN A 1 203 ? -18.642 -15.737 -15.899 1.00 47.19 203 GLN A C 1
ATOM 1617 O O . GLN A 1 203 ? -19.511 -16.197 -15.163 1.00 47.19 203 GLN A O 1
ATOM 1622 N N . HIS A 1 204 ? -18.722 -14.479 -16.345 1.00 45.44 204 HIS A N 1
ATOM 1623 C CA . HIS A 1 204 ? -19.960 -13.699 -16.204 1.00 45.44 204 HIS A CA 1
ATOM 1624 C C . HIS A 1 204 ? -20.883 -13.965 -17.406 1.00 45.44 204 HIS A C 1
ATOM 1626 O O . HIS A 1 204 ? -20.666 -13.371 -18.465 1.00 45.44 204 HIS A O 1
ATOM 1632 N N . PRO A 1 205 ? -21.922 -14.821 -17.295 1.00 47.97 205 PRO A N 1
ATOM 1633 C CA . PRO A 1 205 ? -22.954 -14.865 -18.314 1.00 47.97 205 PRO A CA 1
ATOM 1634 C C . PRO A 1 205 ? -23.704 -13.533 -18.271 1.00 47.97 205 PRO A C 1
ATOM 1636 O O . PRO A 1 205 ? -24.182 -13.097 -17.221 1.00 47.97 205 PRO A O 1
ATOM 1639 N N . ALA A 1 206 ? -23.783 -12.873 -19.424 1.00 41.81 206 ALA A N 1
ATOM 1640 C CA . ALA A 1 206 ? -24.693 -11.765 -19.638 1.00 41.81 206 ALA A CA 1
ATOM 1641 C C . ALA A 1 206 ? -26.121 -12.268 -19.380 1.00 41.81 206 ALA A C 1
ATOM 1643 O O . ALA A 1 206 ? -26.676 -13.025 -20.171 1.00 41.81 206 ALA A O 1
ATOM 1644 N N . ALA A 1 207 ? -26.692 -11.888 -18.240 1.00 42.94 207 ALA A N 1
ATOM 1645 C CA . ALA A 1 207 ? -28.117 -12.007 -18.001 1.00 42.94 207 ALA A CA 1
ATOM 1646 C C . ALA A 1 207 ? -28.815 -10.873 -18.760 1.00 42.94 207 ALA A C 1
ATOM 1648 O O . ALA A 1 207 ? -28.748 -9.715 -18.344 1.00 42.94 207 ALA A O 1
ATOM 1649 N N . SER A 1 208 ? -29.445 -11.198 -19.886 1.00 37.44 208 SER A N 1
ATOM 1650 C CA . SER A 1 208 ? -30.555 -10.454 -20.499 1.00 37.44 208 SER A CA 1
ATOM 1651 C C . SER A 1 208 ? -31.329 -11.387 -21.417 1.00 37.44 208 SER A C 1
ATOM 1653 O O . SER A 1 208 ? -30.670 -12.069 -22.230 1.00 37.44 208 SER A O 1
#

pLDDT: mean 80.75, std 14.65, range [37.44, 94.44]

Sequence (208 aa):
NAKREKARAGVDPDLLRHYDRVSKFRGSGLSEVRDQQCLTCRVMLRPQTYNDVRSGKMVICESCQRVLYYNPANEIAPERPSLTAKRRARPKIHIDKAWFYRPDFEGIGEAFLAFVNAQGSSSRRVYDAHTGRKVGDTEFRSAEFTTAFADDIRSAIRLKGGLEEEQLDEWAEELPMVILDELNADLKVARAEKSHAATETSQHPAAS

Foldseek 3Di:
DVVVVVVVVPDDPVLVVLQVVLCVVPVGQEFEDEPCATPPVRDRHDPVQVVCQVVVHFDADPPRRHTYHYDPVPHPPPPPPPPPPPDPPDPPPQPQKFWKWAQDDPNLGTWIWIWGDDPQKIWIWIAHLPFQFTDDDIDMDRHHCCPRVVVVVVRIQTFPDDDDPVQCVVCVTGDDPVSSVNRVVRVVVSVVVVVVVVVVVVPDDPDD

Radius of gyration: 31.94 Å; chains: 1; bounding box: 69×35×77 Å